Protein AF-A0A1Q2SNG0-F1 (afdb_monomer_lite)

InterPro domains:
  IPR013424 PEP-CTERM protein-sorting domain [TIGR02595] (211-228)
  IPR036423 Superoxide dismutase-like, copper/zinc binding domain superfamily [SSF49329] (29-100)

Foldseek 3Di:
DDDDDDDDDDDDDPPDDDPPPDQPDWWKKKWWKDFFLPQPKGWMWIWTHHPQKIKIKIKIASADAQAFKWKFKFWDAPPVRHTAFADADDLVQQVPVNPSFRFLVSSCVRQNDGFFGLFVVAQNDRVRGDHAHRRRIDTDIDMDRQVDPSRTPDRDGPVSCPPVQSIKMWIFKDKDAPVRAPDDDQPDDDRIGIHNRGTGIMTGMDTDPDPDPPVPVVVVVVVVVVVVVVCVVVPDDDDDDDDDDDD

Sequence (247 aa):
MPMRSLWAAALAVAAGLLPAIAFAVPMLFKADFTPLNSSGVQGSALLTLDGNELTVKINATGLEPNEIHPQHIHGFFDVNGKIIKSTTPTLAQDDTNHDGYIEMAEGAIAYGPIMIPLTSPPGGALANFPTASSTGTINFMQTYDLNDPKTFADSFTKADLMPLNFREIALHGMTVPSSIAKVDGITGSGPMVYDPLLPIAAGEIVAVNSVPEPTSIALLVIGLAALLSYTLVVGSPEGLSRTEGLA

Radius of gyration: 31.22 Å; chains: 1; bounding box: 42×57×115 Å

pLDDT: mean 82.74, std 20.34, range [41.97, 98.88]

Organism: NCBI:txid1630141

Structure (mmCIF, N/CA/C/O backbone):
data_AF-A0A1Q2SNG0-F1
#
_entry.id   AF-A0A1Q2SNG0-F1
#
loop_
_atom_site.group_PDB
_atom_site.id
_atom_site.type_symbol
_atom_site.label_atom_id
_atom_site.label_alt_id
_atom_site.label_comp_id
_atom_site.label_asym_id
_atom_site.label_entity_id
_atom_site.label_seq_id
_atom_site.pdbx_PDB_ins_code
_atom_site.Cartn_x
_atom_site.Cartn_y
_atom_site.Cartn_z
_atom_site.occupancy
_atom_site.B_iso_or_equiv
_atom_site.auth_seq_id
_atom_site.auth_comp_id
_atom_site.auth_asym_id
_atom_site.auth_atom_id
_atom_site.pdbx_PDB_model_num
ATOM 1 N N . MET A 1 1 ? -21.019 -21.625 89.135 1.00 44.19 1 MET A N 1
ATOM 2 C CA . MET A 1 1 ? -19.956 -21.255 88.173 1.00 44.19 1 MET A CA 1
ATOM 3 C C . MET A 1 1 ? -20.621 -20.530 87.009 1.00 44.19 1 MET A C 1
ATOM 5 O O . MET A 1 1 ? -21.551 -21.108 86.460 1.00 44.19 1 MET A O 1
ATOM 9 N N . PRO A 1 2 ? -20.265 -19.274 86.686 1.00 47.53 2 PRO A N 1
ATOM 10 C CA . PRO A 1 2 ? -20.927 -18.536 85.615 1.00 47.53 2 PRO A CA 1
ATOM 11 C C . PRO A 1 2 ? -20.350 -18.944 84.251 1.00 47.53 2 PRO A C 1
ATOM 13 O O . PRO A 1 2 ? -19.134 -18.948 84.059 1.00 47.53 2 PRO A O 1
ATOM 16 N N . MET A 1 3 ? -21.226 -19.292 83.309 1.00 41.97 3 MET A N 1
ATOM 17 C CA . MET A 1 3 ? -20.885 -19.528 81.904 1.00 41.97 3 MET A CA 1
ATOM 18 C C . MET A 1 3 ? -20.584 -18.178 81.239 1.00 41.97 3 MET A C 1
ATOM 20 O O . MET A 1 3 ? -21.444 -17.301 81.188 1.00 41.97 3 MET A O 1
ATOM 24 N N . ARG A 1 4 ? -19.349 -17.991 80.761 1.00 47.41 4 ARG A N 1
ATOM 25 C CA . ARG A 1 4 ? -18.928 -16.800 80.009 1.00 47.41 4 ARG A CA 1
ATOM 26 C C . ARG A 1 4 ? -19.296 -17.011 78.540 1.00 47.41 4 ARG A C 1
ATOM 28 O O . ARG A 1 4 ? -18.704 -17.854 77.875 1.00 47.41 4 ARG A O 1
ATOM 35 N N . SER A 1 5 ? -20.275 -16.261 78.047 1.00 44.91 5 SER A N 1
ATOM 36 C CA . SER A 1 5 ? -20.629 -16.198 76.627 1.00 44.91 5 SER A CA 1
ATOM 37 C C . SER A 1 5 ? -19.532 -15.464 75.847 1.00 44.91 5 SER A C 1
ATOM 39 O O . SER A 1 5 ? -19.353 -14.257 76.024 1.00 44.91 5 SER A O 1
ATOM 41 N N . LEU A 1 6 ? -18.794 -16.185 75.002 1.00 44.44 6 LEU A N 1
ATOM 42 C CA . LEU A 1 6 ? -17.859 -15.608 74.037 1.00 44.44 6 LEU A CA 1
ATOM 43 C C . LEU A 1 6 ? -18.638 -15.156 72.798 1.00 44.44 6 LEU A C 1
ATOM 45 O O . LEU A 1 6 ? -19.301 -15.954 72.140 1.00 44.44 6 LEU A O 1
ATOM 49 N N . TRP A 1 7 ? -18.558 -13.863 72.499 1.00 43.53 7 TRP A N 1
ATOM 50 C CA . TRP A 1 7 ? -19.053 -13.275 71.262 1.00 43.53 7 TRP A CA 1
ATOM 51 C C . TRP A 1 7 ? -18.011 -13.522 70.168 1.00 43.53 7 TRP A C 1
ATOM 53 O O . TRP A 1 7 ? -16.913 -12.973 70.231 1.00 43.53 7 TRP A O 1
ATOM 63 N N . ALA A 1 8 ? -18.334 -14.347 69.173 1.00 43.50 8 ALA A N 1
ATOM 64 C CA . ALA A 1 8 ? -17.548 -14.428 67.948 1.00 43.50 8 ALA A CA 1
ATOM 65 C C . ALA A 1 8 ? -17.977 -13.277 67.026 1.00 43.50 8 ALA A C 1
ATOM 67 O O . ALA A 1 8 ? -19.067 -13.298 66.456 1.00 43.50 8 ALA A O 1
ATOM 68 N N . ALA A 1 9 ? -17.137 -12.249 66.907 1.00 46.41 9 ALA A N 1
ATOM 69 C CA . ALA A 1 9 ? -17.306 -11.214 65.897 1.00 46.41 9 ALA A CA 1
ATOM 70 C C . ALA A 1 9 ? -16.878 -11.786 64.536 1.00 46.41 9 ALA A C 1
ATOM 72 O O . ALA A 1 9 ? -15.691 -11.987 64.283 1.00 46.41 9 ALA A O 1
ATOM 73 N N . ALA A 1 10 ? -17.847 -12.074 63.667 1.00 44.09 10 ALA A N 1
ATOM 74 C CA . ALA A 1 10 ? -17.580 -12.402 62.274 1.00 44.09 10 ALA A CA 1
ATOM 75 C C . ALA A 1 10 ? -17.154 -11.123 61.537 1.00 44.09 10 ALA A C 1
ATOM 77 O O . ALA A 1 10 ? -17.965 -10.225 61.305 1.00 44.09 10 ALA A O 1
ATOM 78 N N . LEU A 1 11 ? -15.870 -11.027 61.193 1.00 44.09 11 LEU A N 1
ATOM 79 C CA . LEU A 1 11 ? -15.340 -9.957 60.356 1.00 44.09 11 LEU A CA 1
ATOM 80 C C . LEU A 1 11 ? -15.691 -10.271 58.894 1.00 44.09 11 LEU A C 1
ATOM 82 O O . LEU A 1 11 ? -15.027 -11.072 58.240 1.00 44.09 11 LEU A O 1
ATOM 86 N N . ALA A 1 12 ? -16.768 -9.673 58.386 1.00 49.16 12 ALA A N 1
ATOM 87 C CA . ALA A 1 12 ? -17.103 -9.733 56.969 1.00 49.16 12 ALA A CA 1
ATOM 88 C C . ALA A 1 12 ? -16.126 -8.844 56.183 1.00 49.16 12 ALA A C 1
ATOM 90 O O . ALA A 1 12 ? -16.233 -7.619 56.201 1.00 49.16 12 ALA A O 1
ATOM 91 N N . VAL A 1 13 ? -15.159 -9.454 55.495 1.00 50.66 13 VAL A N 1
ATOM 92 C CA . VAL A 1 13 ? -14.337 -8.753 54.503 1.00 50.66 13 VAL A CA 1
ATOM 93 C C . VAL A 1 13 ? -15.187 -8.580 53.246 1.00 50.66 13 VAL A C 1
ATOM 95 O O . VAL A 1 13 ? -15.373 -9.515 52.470 1.00 50.66 13 VAL A O 1
ATOM 98 N N . ALA A 1 14 ? -15.744 -7.385 53.058 1.00 50.06 14 ALA A N 1
ATOM 99 C CA . ALA A 1 14 ? -16.392 -7.006 51.811 1.00 50.06 14 ALA A CA 1
ATOM 100 C C . ALA A 1 14 ? -15.313 -6.793 50.736 1.00 50.06 14 ALA A C 1
ATOM 102 O O . ALA A 1 14 ? -14.637 -5.766 50.713 1.00 50.06 14 ALA A O 1
ATOM 103 N N . ALA A 1 15 ? -15.139 -7.773 49.848 1.00 54.59 15 ALA A N 1
ATOM 104 C CA . ALA A 1 15 ? -14.369 -7.604 48.623 1.00 54.59 15 ALA A CA 1
ATOM 105 C C . ALA A 1 15 ? -15.148 -6.668 47.682 1.00 54.59 15 ALA A C 1
ATOM 107 O O . ALA A 1 15 ? -16.029 -7.098 46.940 1.00 54.59 15 ALA A O 1
ATOM 108 N N . GLY A 1 16 ? -14.870 -5.367 47.763 1.00 49.12 16 GLY A N 1
ATOM 109 C CA . GLY A 1 16 ? -15.406 -4.390 46.823 1.00 49.12 16 GLY A CA 1
ATOM 110 C C . GLY A 1 16 ? -14.841 -4.650 45.428 1.00 49.12 16 GLY A C 1
ATOM 111 O O . GLY A 1 16 ? -13.656 -4.420 45.194 1.00 49.12 16 GLY A O 1
ATOM 112 N N . LEU A 1 17 ? -15.682 -5.120 44.503 1.00 52.62 17 LEU A N 1
ATOM 113 C CA . LEU A 1 17 ? -15.390 -5.051 43.073 1.00 52.62 17 LEU A CA 1
ATOM 114 C C . LEU A 1 17 ? -15.314 -3.572 42.683 1.00 52.62 17 LEU A C 1
ATOM 116 O O . LEU A 1 17 ? -16.337 -2.906 42.530 1.00 52.62 17 LEU A O 1
ATOM 120 N N . LEU A 1 18 ? -14.099 -3.050 42.539 1.00 50.47 18 LEU A N 1
ATOM 121 C CA . LEU A 1 18 ? -13.897 -1.799 41.821 1.00 50.47 18 LEU A CA 1
ATOM 122 C C . LEU A 1 18 ? -14.264 -2.043 40.348 1.00 50.47 18 LEU A C 1
ATOM 124 O O . LEU A 1 18 ? -13.833 -3.056 39.787 1.00 50.47 18 LEU A O 1
ATOM 128 N N . PRO A 1 19 ? -15.046 -1.161 39.703 1.00 50.34 19 PRO A N 1
ATOM 129 C CA . PRO A 1 19 ? -15.260 -1.257 38.269 1.00 50.34 19 PRO A CA 1
ATOM 130 C C . PRO A 1 19 ? -13.907 -1.084 37.576 1.00 50.34 19 PRO A C 1
ATOM 132 O O . PRO A 1 19 ? -13.269 -0.037 37.685 1.00 50.34 19 PRO A O 1
ATOM 135 N N . ALA A 1 20 ? -13.454 -2.130 36.886 1.00 57.06 20 ALA A N 1
ATOM 136 C CA . ALA A 1 20 ? -12.318 -2.021 35.991 1.00 57.06 20 ALA A CA 1
ATOM 137 C C . ALA A 1 20 ? -12.709 -1.049 34.874 1.00 57.06 20 ALA A C 1
ATOM 139 O O . ALA A 1 20 ? -13.595 -1.335 34.068 1.00 57.06 20 ALA A O 1
ATOM 140 N N . ILE A 1 21 ? -12.077 0.120 34.851 1.00 48.16 21 ILE A N 1
ATOM 141 C CA . ILE A 1 21 ? -12.162 1.026 33.711 1.00 48.16 21 ILE A CA 1
ATOM 142 C C . ILE A 1 21 ? -11.396 0.327 32.588 1.00 48.16 21 ILE A C 1
ATOM 144 O O . ILE A 1 21 ? -10.167 0.273 32.604 1.00 48.16 21 ILE A O 1
ATOM 148 N N . ALA A 1 22 ? -12.123 -0.294 31.662 1.00 53.28 22 ALA A N 1
ATOM 149 C CA . ALA A 1 22 ? -11.533 -0.897 30.480 1.00 53.28 22 ALA A CA 1
ATOM 150 C C . ALA A 1 22 ? -11.055 0.231 29.557 1.00 53.28 22 ALA A C 1
ATOM 152 O O . ALA A 1 22 ? -11.842 0.810 28.811 1.00 53.28 22 ALA A O 1
ATOM 153 N N . PHE A 1 23 ? -9.769 0.566 29.623 1.00 53.72 23 PHE A N 1
ATOM 154 C CA . PHE A 1 23 ? -9.126 1.292 28.536 1.00 53.72 23 PHE A CA 1
ATOM 155 C C . PHE A 1 23 ? -9.025 0.330 27.353 1.00 53.72 23 PHE A C 1
ATOM 157 O O . PHE A 1 23 ? -8.502 -0.777 27.503 1.00 53.72 23 PHE A O 1
ATOM 164 N N . ALA A 1 24 ? -9.562 0.719 26.196 1.00 67.00 24 ALA A N 1
ATOM 165 C CA . ALA A 1 24 ? -9.303 -0.019 24.970 1.00 67.00 24 ALA A CA 1
ATOM 166 C C . ALA A 1 24 ? -7.794 0.058 24.712 1.00 67.00 24 ALA A C 1
ATOM 168 O O . ALA A 1 24 ? -7.253 1.136 24.493 1.00 67.00 24 ALA A O 1
ATOM 169 N N . VAL A 1 25 ? -7.103 -1.073 24.833 1.00 81.38 25 VAL A N 1
ATOM 170 C CA . VAL A 1 25 ? -5.676 -1.143 24.520 1.00 81.38 25 VAL A CA 1
ATOM 171 C C . VAL A 1 25 ? -5.535 -1.020 23.000 1.00 81.38 25 VAL A C 1
ATOM 173 O O . VAL A 1 25 ? -6.279 -1.709 22.292 1.00 81.38 25 VAL A O 1
ATOM 176 N N . PRO A 1 26 ? -4.606 -0.192 22.487 1.00 90.75 26 PRO A N 1
ATOM 177 C CA . PRO A 1 26 ? -4.363 -0.106 21.056 1.00 90.75 26 PRO A CA 1
ATOM 178 C C . PRO A 1 26 ? -4.087 -1.488 20.459 1.00 90.75 26 PRO A C 1
ATOM 180 O O . PRO A 1 26 ? -3.280 -2.263 20.982 1.00 90.75 26 PRO A O 1
ATOM 183 N N . MET A 1 27 ? -4.763 -1.801 19.358 1.00 93.50 27 MET A N 1
ATOM 184 C CA . MET A 1 27 ? -4.545 -3.046 18.631 1.00 93.50 27 MET A CA 1
ATOM 185 C C . MET A 1 27 ? -3.383 -2.865 17.662 1.00 93.50 27 MET A C 1
ATOM 187 O O . MET A 1 27 ? -3.357 -1.912 16.884 1.00 93.50 27 MET A O 1
ATOM 191 N N . LEU A 1 28 ? -2.429 -3.790 17.704 1.00 96.31 28 LEU A N 1
ATOM 192 C CA . LEU A 1 28 ? -1.257 -3.773 16.839 1.00 96.31 28 LEU A CA 1
ATOM 193 C C . LEU A 1 28 ? -1.436 -4.759 15.691 1.00 96.31 28 LEU A C 1
ATOM 195 O O . LEU A 1 28 ? -1.857 -5.898 15.886 1.00 96.31 28 LEU A O 1
ATOM 199 N N . PHE A 1 29 ? -1.063 -4.328 14.497 1.00 98.19 29 PHE A N 1
ATOM 200 C CA . PHE A 1 29 ? -1.042 -5.145 13.294 1.00 98.19 29 PHE A CA 1
ATOM 201 C C . PHE A 1 29 ? 0.267 -4.925 12.548 1.00 98.19 29 PHE A C 1
ATOM 203 O O . PHE A 1 29 ? 0.929 -3.900 12.714 1.00 98.19 29 PHE A O 1
ATOM 210 N N . LYS A 1 30 ? 0.630 -5.881 11.701 1.00 98.19 30 LYS A N 1
ATOM 211 C CA . LYS A 1 30 ? 1.766 -5.757 10.793 1.00 98.19 30 LYS A CA 1
ATOM 212 C C . LYS A 1 30 ? 1.421 -6.288 9.409 1.00 98.19 30 LYS A C 1
ATOM 214 O O . LYS A 1 30 ? 0.544 -7.138 9.290 1.00 98.19 30 LYS A O 1
ATOM 219 N N . ALA A 1 31 ? 2.153 -5.834 8.406 1.00 98.50 31 ALA A N 1
ATOM 220 C CA . ALA A 1 31 ? 2.202 -6.448 7.087 1.00 98.50 31 ALA A CA 1
ATOM 221 C C . ALA A 1 31 ? 3.670 -6.539 6.667 1.00 98.50 31 ALA A C 1
ATOM 223 O O . ALA A 1 31 ? 4.356 -5.520 6.619 1.00 98.50 31 ALA A O 1
ATOM 224 N N . ASP A 1 32 ? 4.160 -7.748 6.411 1.00 98.50 32 ASP A N 1
ATOM 225 C CA . ASP A 1 32 ? 5.494 -7.955 5.847 1.00 98.50 32 ASP A CA 1
ATOM 226 C C . ASP A 1 32 ? 5.351 -7.990 4.322 1.00 98.50 32 ASP A C 1
ATOM 228 O O . ASP A 1 32 ? 4.490 -8.702 3.803 1.00 98.50 32 ASP A O 1
ATOM 232 N N . PHE A 1 33 ? 6.143 -7.193 3.605 1.00 98.62 33 PHE A N 1
ATOM 233 C CA . PHE A 1 33 ? 5.965 -7.051 2.165 1.00 98.62 33 PHE A CA 1
ATOM 234 C C . PHE A 1 33 ? 6.664 -8.156 1.381 1.00 98.62 33 PHE A C 1
ATOM 236 O O . PHE A 1 33 ? 7.852 -8.423 1.566 1.00 98.62 33 PHE A O 1
ATOM 243 N N . THR A 1 34 ? 5.919 -8.740 0.448 1.00 98.00 34 THR A N 1
ATOM 244 C CA . THR A 1 34 ? 6.437 -9.600 -0.611 1.00 98.00 34 THR A CA 1
ATOM 245 C C . THR A 1 34 ? 6.678 -8.745 -1.857 1.00 98.00 34 THR A C 1
ATOM 247 O O . THR A 1 34 ? 5.770 -8.012 -2.257 1.00 98.00 34 THR A O 1
ATOM 250 N N . PRO A 1 35 ? 7.869 -8.802 -2.481 1.00 98.00 35 PRO A N 1
ATOM 251 C CA . PRO A 1 35 ? 8.124 -8.097 -3.732 1.00 98.00 35 PRO A CA 1
ATOM 252 C C . PRO A 1 35 ? 7.263 -8.667 -4.863 1.00 98.00 35 PRO A C 1
ATOM 254 O O . PRO A 1 35 ? 7.165 -9.882 -5.032 1.00 98.00 35 PRO A O 1
ATOM 257 N N . LEU A 1 36 ? 6.697 -7.775 -5.670 1.00 97.25 36 LEU A N 1
ATOM 258 C CA . LEU A 1 36 ? 5.943 -8.072 -6.887 1.00 97.25 36 LEU A CA 1
ATOM 259 C C . LEU A 1 36 ? 6.709 -7.556 -8.107 1.00 97.25 36 LEU A C 1
ATOM 261 O O . LEU A 1 36 ? 7.601 -6.718 -7.972 1.00 97.25 36 LEU A O 1
ATOM 265 N N . ASN A 1 37 ? 6.377 -8.065 -9.297 1.00 96.50 37 ASN A N 1
ATOM 266 C CA . ASN A 1 37 ? 6.907 -7.568 -10.576 1.00 96.50 37 ASN A CA 1
ATOM 267 C C . ASN A 1 37 ? 8.440 -7.476 -10.637 1.00 96.50 37 ASN A C 1
ATOM 269 O O . ASN A 1 37 ? 9.010 -6.597 -11.276 1.00 96.50 37 ASN A O 1
ATOM 273 N N . SER A 1 38 ? 9.121 -8.401 -9.949 1.00 95.50 38 SER A N 1
ATOM 274 C CA . SER A 1 38 ? 10.585 -8.429 -9.824 1.00 95.50 38 SER A CA 1
ATOM 275 C C . SER A 1 38 ? 11.200 -7.121 -9.300 1.00 95.50 38 SER A C 1
ATOM 277 O O . SER A 1 38 ? 12.359 -6.827 -9.586 1.00 95.50 38 SER A O 1
ATOM 279 N N . SER A 1 39 ? 10.454 -6.348 -8.506 1.00 97.19 39 SER A N 1
ATOM 280 C CA . SER A 1 39 ? 10.883 -5.038 -8.001 1.00 97.19 39 SER A CA 1
ATOM 281 C C . SER A 1 39 ? 12.104 -5.098 -7.078 1.00 97.19 39 SER A C 1
ATOM 283 O O . SER A 1 39 ? 12.867 -4.142 -6.986 1.00 97.19 39 SER A O 1
ATOM 285 N N . GLY A 1 40 ? 12.280 -6.210 -6.353 1.00 96.50 40 GLY A N 1
ATOM 286 C CA . GLY A 1 40 ? 13.290 -6.337 -5.298 1.00 96.50 40 GLY A CA 1
ATOM 287 C C . GLY A 1 40 ? 12.995 -5.510 -4.039 1.00 96.50 40 GLY A C 1
ATOM 288 O O . GLY A 1 40 ? 13.837 -5.467 -3.137 1.00 96.50 40 GLY A O 1
ATOM 289 N N . VAL A 1 41 ? 11.817 -4.881 -3.957 1.00 98.44 41 VAL A N 1
ATOM 290 C CA . VAL A 1 41 ? 11.397 -4.085 -2.802 1.00 98.44 41 VAL A CA 1
ATOM 291 C C . VAL A 1 41 ? 11.267 -4.972 -1.570 1.00 98.44 41 VAL A C 1
ATOM 293 O O . VAL A 1 41 ? 10.681 -6.053 -1.603 1.00 98.44 41 VAL A O 1
ATOM 296 N N . GLN A 1 42 ? 11.806 -4.494 -0.456 1.00 98.38 42 GLN A N 1
ATOM 297 C CA . GLN A 1 42 ? 11.730 -5.155 0.841 1.00 98.38 42 GLN A CA 1
ATOM 298 C C . GLN A 1 42 ? 11.236 -4.161 1.880 1.00 98.38 42 GLN A C 1
ATOM 300 O O . GLN A 1 42 ? 11.583 -2.981 1.837 1.00 98.38 42 GLN A O 1
ATOM 305 N N . GLY A 1 43 ? 10.453 -4.627 2.847 1.00 98.25 43 GLY A N 1
ATOM 306 C CA . GLY A 1 43 ? 9.967 -3.757 3.905 1.00 98.25 43 GLY A CA 1
ATOM 307 C C . GLY A 1 43 ? 8.810 -4.345 4.686 1.00 98.25 43 GLY A C 1
ATOM 308 O O . GLY A 1 43 ? 8.437 -5.506 4.517 1.00 98.25 43 GLY A O 1
ATOM 309 N N . SER A 1 44 ? 8.245 -3.511 5.547 1.00 98.62 44 SER A N 1
ATOM 310 C CA . SER A 1 44 ? 7.042 -3.844 6.296 1.00 98.62 44 SER A CA 1
ATOM 311 C C . SER A 1 44 ? 6.270 -2.599 6.715 1.00 98.62 44 SER A C 1
ATOM 313 O O . SER A 1 44 ? 6.796 -1.477 6.757 1.00 98.62 44 SER A O 1
ATOM 315 N N . ALA A 1 45 ? 5.009 -2.827 7.063 1.00 98.81 45 ALA A N 1
ATOM 316 C CA . ALA A 1 45 ? 4.142 -1.877 7.725 1.00 98.81 45 ALA A CA 1
ATOM 317 C C . ALA A 1 45 ? 3.857 -2.316 9.165 1.00 98.81 45 ALA A C 1
ATOM 319 O O . ALA A 1 45 ? 3.623 -3.495 9.436 1.00 98.81 45 ALA A O 1
ATOM 320 N N . LEU A 1 46 ? 3.808 -1.351 10.078 1.00 98.62 46 LEU A N 1
ATOM 321 C CA . LEU A 1 46 ? 3.243 -1.499 11.414 1.00 98.62 46 LEU A CA 1
ATOM 322 C C . LEU A 1 46 ? 2.025 -0.586 11.514 1.00 98.62 46 LEU A C 1
ATOM 324 O O . LEU A 1 46 ? 2.107 0.594 11.168 1.00 98.62 46 LEU A O 1
ATOM 328 N N . LEU A 1 47 ? 0.913 -1.127 11.999 1.00 98.62 47 LEU A N 1
ATOM 329 C CA . LEU A 1 47 ? -0.314 -0.377 12.201 1.00 98.62 47 LEU A CA 1
ATOM 330 C C . LEU A 1 47 ? -0.726 -0.447 13.666 1.00 98.62 47 LEU A C 1
ATOM 332 O O . LEU A 1 47 ? -0.739 -1.522 14.267 1.00 98.62 47 LEU A O 1
ATOM 336 N N . THR A 1 48 ? -1.110 0.697 14.214 1.00 98.06 48 THR A N 1
ATOM 337 C CA . THR A 1 48 ? -1.664 0.819 15.560 1.00 98.06 48 THR A CA 1
ATOM 338 C C . THR A 1 48 ? -3.056 1.408 15.442 1.00 98.06 48 THR A C 1
ATOM 340 O O . THR A 1 48 ? -3.201 2.546 14.998 1.00 98.06 48 THR A O 1
ATOM 343 N N . LEU A 1 49 ? -4.071 0.639 15.828 1.00 97.31 49 LEU A N 1
ATOM 344 C CA . LEU A 1 49 ? -5.453 1.096 15.892 1.00 97.31 49 LEU A CA 1
ATOM 345 C C . LEU A 1 49 ? -5.815 1.416 17.345 1.00 97.31 49 LEU A C 1
ATOM 347 O O . LEU A 1 49 ? -5.978 0.502 18.155 1.00 97.31 49 LEU A O 1
ATOM 351 N N . ASP A 1 50 ? -5.956 2.702 17.653 1.00 95.75 50 ASP A N 1
ATOM 352 C CA . ASP A 1 50 ? -6.383 3.212 18.956 1.00 95.75 50 ASP A CA 1
ATOM 353 C C . ASP A 1 50 ? -7.739 3.916 18.815 1.00 95.75 50 ASP A C 1
ATOM 355 O O . ASP A 1 50 ? -7.850 5.034 18.312 1.00 95.75 50 ASP A O 1
ATOM 359 N N . GLY A 1 51 ? -8.817 3.217 19.175 1.00 94.00 51 GLY A N 1
ATOM 360 C CA . GLY A 1 51 ? -10.178 3.723 19.010 1.00 94.00 51 GLY A CA 1
ATOM 361 C C . GLY A 1 51 ? -10.524 4.032 17.546 1.00 94.00 51 GLY A C 1
ATOM 362 O O . GLY A 1 51 ? -10.885 3.131 16.782 1.00 94.00 51 GLY A O 1
ATOM 363 N N . ASN A 1 52 ? -10.489 5.313 17.175 1.00 96.19 52 ASN A N 1
ATOM 364 C CA . ASN A 1 52 ? -10.752 5.806 15.816 1.00 96.19 52 ASN A CA 1
ATOM 365 C C . ASN A 1 52 ? -9.490 6.282 15.092 1.00 96.19 52 ASN A C 1
ATOM 367 O O . ASN A 1 52 ? -9.587 6.671 13.936 1.00 96.19 52 ASN A O 1
ATOM 371 N N . GLU A 1 53 ? -8.329 6.237 15.734 1.00 98.06 53 GLU A N 1
ATOM 372 C CA . GLU A 1 53 ? -7.071 6.641 15.125 1.00 98.06 53 GLU A CA 1
ATOM 373 C C . GLU A 1 53 ? -6.325 5.410 14.618 1.00 98.06 53 GLU A C 1
ATOM 375 O O . GLU A 1 53 ? -6.023 4.484 15.373 1.00 98.06 53 GLU A O 1
ATOM 380 N N . LEU A 1 54 ? -6.020 5.398 13.323 1.00 98.62 54 LEU A N 1
ATOM 381 C CA . LEU A 1 54 ? -5.149 4.403 12.714 1.00 98.62 54 LEU A CA 1
ATOM 382 C C . LEU A 1 54 ? -3.805 5.053 12.410 1.00 98.62 54 LEU A C 1
ATOM 384 O O . LEU A 1 54 ? -3.695 5.855 11.487 1.00 98.62 54 LEU A O 1
ATOM 388 N N . THR A 1 55 ? -2.772 4.698 13.165 1.00 98.75 55 THR A N 1
ATOM 389 C CA . THR A 1 55 ? -1.399 5.092 12.836 1.00 98.75 55 THR A CA 1
ATOM 390 C C . THR A 1 55 ? -0.764 4.022 11.966 1.00 98.75 55 THR A C 1
ATOM 392 O O . THR A 1 55 ? -0.688 2.868 12.377 1.00 98.75 55 THR A O 1
ATOM 395 N N . VAL A 1 56 ? -0.285 4.403 10.783 1.00 98.81 56 VAL A N 1
ATOM 396 C CA . VAL A 1 56 ? 0.410 3.524 9.838 1.00 98.81 56 VAL A CA 1
ATOM 397 C C . VAL A 1 56 ? 1.852 3.986 9.711 1.00 98.81 56 VAL A C 1
ATOM 399 O O . VAL A 1 56 ? 2.112 5.137 9.365 1.00 98.81 56 VAL A O 1
ATOM 402 N N . LYS A 1 57 ? 2.795 3.079 9.968 1.00 98.81 57 LYS A N 1
ATOM 403 C CA . LYS A 1 57 ? 4.224 3.280 9.731 1.00 98.81 57 LYS A CA 1
ATOM 404 C C . LYS A 1 57 ? 4.706 2.293 8.681 1.00 98.81 57 LYS A C 1
ATOM 406 O O . LYS A 1 57 ? 4.550 1.095 8.879 1.00 98.81 57 LYS A O 1
ATOM 411 N N . ILE A 1 58 ? 5.344 2.776 7.622 1.00 98.88 58 ILE A N 1
ATOM 412 C CA . ILE A 1 58 ? 5.928 1.952 6.558 1.00 98.88 58 ILE A CA 1
ATOM 413 C C . ILE A 1 58 ? 7.423 2.241 6.465 1.00 98.88 58 ILE A C 1
ATOM 415 O O . ILE A 1 58 ? 7.834 3.400 6.440 1.00 98.88 58 ILE A O 1
ATOM 419 N N . ASN A 1 59 ? 8.233 1.183 6.412 1.00 98.75 59 ASN A N 1
ATOM 420 C CA . ASN A 1 59 ? 9.657 1.280 6.098 1.00 98.75 59 ASN A CA 1
ATOM 421 C C . ASN A 1 59 ? 9.938 0.323 4.943 1.00 98.75 59 ASN A C 1
ATOM 423 O O . ASN A 1 59 ? 9.689 -0.877 5.074 1.00 98.75 59 ASN A O 1
ATOM 427 N N . ALA A 1 60 ? 10.437 0.853 3.832 1.00 98.75 60 ALA A N 1
ATOM 428 C CA . ALA A 1 60 ? 10.716 0.078 2.631 1.00 98.75 60 ALA A CA 1
ATOM 429 C C . ALA A 1 60 ? 12.019 0.532 1.963 1.00 98.75 60 ALA A C 1
ATOM 431 O O . ALA A 1 60 ? 12.398 1.705 2.035 1.00 98.75 60 ALA A O 1
ATOM 432 N N . THR A 1 61 ? 12.707 -0.412 1.326 1.00 98.81 61 THR A N 1
ATOM 433 C CA . THR A 1 61 ? 13.955 -0.219 0.579 1.00 98.81 61 THR A CA 1
ATOM 434 C C . THR A 1 61 ? 13.889 -0.940 -0.766 1.00 98.81 61 THR A C 1
ATOM 436 O O . THR A 1 61 ? 13.036 -1.804 -0.970 1.00 98.81 61 THR A O 1
ATOM 439 N N . GLY A 1 62 ? 14.788 -0.588 -1.690 1.00 98.19 62 GLY A N 1
ATOM 440 C CA . GLY A 1 62 ? 14.782 -1.137 -3.053 1.00 98.19 62 GLY A CA 1
ATOM 441 C C . GLY A 1 62 ? 13.740 -0.484 -3.965 1.00 98.19 62 GLY A C 1
ATOM 442 O O . GLY A 1 62 ? 13.441 -1.012 -5.027 1.00 98.19 62 GLY A O 1
ATOM 443 N N . LEU A 1 63 ? 13.183 0.649 -3.537 1.00 98.56 63 LEU A N 1
ATOM 444 C CA . LEU A 1 63 ? 12.254 1.464 -4.312 1.00 98.56 63 LEU A CA 1
ATOM 445 C C . LEU A 1 63 ? 13.006 2.263 -5.380 1.00 98.56 63 LEU A C 1
ATOM 447 O O . LEU A 1 63 ? 14.215 2.485 -5.261 1.00 98.56 63 LEU A O 1
ATOM 451 N N . GLU A 1 64 ? 12.291 2.745 -6.390 1.00 97.38 64 GLU A N 1
ATOM 452 C CA . GLU A 1 64 ? 12.885 3.575 -7.432 1.00 97.38 64 GLU A CA 1
ATOM 453 C C . GLU A 1 64 ? 13.275 4.956 -6.876 1.00 97.38 64 GLU A C 1
ATOM 455 O O . GLU A 1 64 ? 12.422 5.693 -6.379 1.00 97.38 64 GLU A O 1
ATOM 460 N N . PRO A 1 65 ? 14.567 5.333 -6.889 1.00 98.00 65 PRO A N 1
ATOM 461 C CA . PRO A 1 65 ? 15.003 6.548 -6.213 1.00 98.00 65 PRO A CA 1
ATOM 462 C C . PRO A 1 65 ? 14.407 7.826 -6.805 1.00 98.00 65 PRO A C 1
ATOM 464 O O . PRO A 1 65 ? 14.452 8.036 -8.014 1.00 98.00 65 PRO A O 1
ATOM 467 N N . ASN A 1 66 ? 14.005 8.752 -5.931 1.00 97.38 66 ASN A N 1
ATOM 468 C CA . ASN A 1 66 ? 13.438 10.064 -6.274 1.00 97.38 66 ASN A CA 1
ATOM 469 C C . ASN A 1 66 ? 12.080 10.027 -6.994 1.00 97.38 66 ASN A C 1
ATOM 471 O O . ASN A 1 66 ? 11.601 11.084 -7.403 1.00 97.38 66 ASN A O 1
ATOM 475 N N . GLU A 1 67 ? 11.450 8.859 -7.099 1.00 96.81 67 GLU A N 1
ATOM 476 C CA . GLU A 1 67 ? 10.104 8.713 -7.645 1.00 96.81 67 GLU A CA 1
ATOM 477 C C . GLU A 1 67 ? 9.049 8.627 -6.538 1.00 96.81 67 GLU A C 1
ATOM 479 O O . GLU A 1 67 ? 9.335 8.332 -5.370 1.00 96.81 67 GLU A O 1
ATOM 484 N N . ILE A 1 68 ? 7.807 8.946 -6.898 1.00 97.00 68 ILE A N 1
ATOM 485 C CA . ILE A 1 68 ? 6.668 8.902 -5.982 1.00 97.00 68 ILE A CA 1
ATOM 486 C C . ILE A 1 68 ? 6.054 7.511 -5.935 1.00 97.00 68 ILE A C 1
ATOM 488 O O . ILE A 1 68 ? 5.659 6.993 -6.962 1.00 97.00 68 ILE A O 1
ATOM 492 N N . HIS A 1 69 ? 5.880 6.936 -4.751 1.00 97.88 69 HIS A N 1
ATOM 493 C CA . HIS A 1 69 ? 5.313 5.598 -4.608 1.00 97.88 69 HIS A CA 1
ATOM 494 C C . HIS A 1 69 ? 3.925 5.662 -3.972 1.00 97.88 69 HIS A C 1
ATOM 496 O O . HIS A 1 69 ? 3.817 5.806 -2.747 1.00 97.88 69 HIS A O 1
ATOM 502 N N . PRO A 1 70 ? 2.844 5.554 -4.770 1.00 97.75 70 PRO A N 1
ATOM 503 C CA . PRO A 1 70 ? 1.514 5.357 -4.228 1.00 97.75 70 PRO A CA 1
ATOM 504 C C . PRO A 1 70 ? 1.463 4.123 -3.334 1.00 97.75 70 PRO A C 1
ATOM 506 O O . PRO A 1 70 ? 2.086 3.096 -3.607 1.00 97.75 70 PRO A O 1
ATOM 509 N N . GLN A 1 71 ? 0.726 4.246 -2.239 1.00 98.62 71 GLN A N 1
ATOM 510 C CA . GLN A 1 71 ? 0.589 3.195 -1.242 1.00 98.62 71 GLN A CA 1
ATOM 511 C C . GLN A 1 71 ? -0.814 3.210 -0.657 1.00 98.62 71 GLN A C 1
ATOM 513 O O . GLN A 1 71 ? -1.359 4.269 -0.339 1.00 98.62 71 GLN A O 1
ATOM 518 N N . HIS A 1 72 ? -1.408 2.035 -0.508 1.00 98.19 72 HIS A N 1
ATOM 519 C CA . HIS A 1 72 ? -2.833 1.919 -0.225 1.00 98.19 72 HIS A CA 1
ATOM 520 C C . HIS A 1 72 ? -3.105 0.778 0.745 1.00 98.19 72 HIS A C 1
ATOM 522 O O . HIS A 1 72 ? -2.435 -0.250 0.684 1.00 98.19 72 HIS A O 1
ATOM 528 N N . ILE A 1 73 ? -4.128 0.934 1.589 1.00 98.62 73 ILE A N 1
ATOM 529 C CA . ILE A 1 73 ? -4.823 -0.215 2.178 1.00 98.62 73 ILE A CA 1
ATOM 530 C C . ILE A 1 73 ? -5.944 -0.612 1.221 1.00 98.62 73 ILE A C 1
ATOM 532 O O . ILE A 1 73 ? -6.800 0.219 0.908 1.00 98.62 73 ILE A O 1
ATOM 536 N N . HIS A 1 74 ? -5.956 -1.870 0.800 1.00 98.00 74 HIS A N 1
ATOM 537 C CA . HIS A 1 74 ? -6.990 -2.466 -0.038 1.00 98.00 74 HIS A CA 1
ATOM 538 C C . HIS A 1 74 ? -7.911 -3.388 0.767 1.00 98.00 74 HIS A C 1
ATOM 540 O O . HIS A 1 74 ? -7.559 -3.878 1.846 1.00 98.00 74 HIS A O 1
ATOM 546 N N . GLY A 1 75 ? -9.110 -3.616 0.239 1.00 96.31 75 GLY A N 1
ATOM 547 C CA . GLY A 1 75 ? -10.096 -4.511 0.829 1.00 96.31 75 GLY A CA 1
ATOM 548 C C . GLY A 1 75 ? -11.039 -5.063 -0.221 1.00 96.31 75 GLY A C 1
ATOM 549 O O . GLY A 1 75 ? -11.374 -4.369 -1.177 1.00 96.31 75 GLY A O 1
ATOM 550 N N . PHE A 1 76 ? -11.493 -6.299 -0.028 1.00 92.44 76 PHE A N 1
ATOM 551 C CA . PHE A 1 76 ? -12.359 -6.978 -0.983 1.00 92.44 76 PHE A CA 1
ATOM 552 C C . PHE A 1 76 ? -13.709 -7.365 -0.383 1.00 92.44 76 PHE A C 1
ATOM 554 O O . PHE A 1 76 ? -13.825 -7.721 0.794 1.00 92.44 76 PHE A O 1
ATOM 561 N N . PHE A 1 77 ? -14.742 -7.310 -1.219 1.00 92.50 77 PHE A N 1
ATOM 562 C CA . PHE A 1 77 ? -16.114 -7.658 -0.871 1.00 92.50 77 PHE A CA 1
ATOM 563 C C . PHE A 1 77 ? -16.695 -8.542 -1.969 1.00 92.50 77 PHE A C 1
ATOM 565 O O . PHE A 1 77 ? -16.395 -8.352 -3.147 1.00 92.50 77 PHE A O 1
ATOM 572 N N . ASP A 1 78 ? -17.535 -9.503 -1.596 1.00 89.44 78 ASP A N 1
ATOM 573 C CA . ASP A 1 78 ? -18.317 -10.245 -2.579 1.00 89.44 78 ASP A CA 1
ATOM 574 C C . ASP A 1 78 ? -19.476 -9.401 -3.136 1.00 89.44 78 ASP A C 1
ATOM 576 O O . ASP A 1 78 ? -19.770 -8.298 -2.671 1.00 89.44 78 ASP A O 1
ATOM 580 N N . VAL A 1 79 ? -20.182 -9.952 -4.125 1.00 87.44 79 VAL A N 1
ATOM 581 C CA . VAL A 1 79 ? -21.334 -9.300 -4.774 1.00 87.44 79 VAL A CA 1
ATOM 582 C C . VAL A 1 79 ? -22.497 -8.982 -3.823 1.00 87.44 79 VAL A C 1
ATOM 584 O O . VAL A 1 79 ? -23.374 -8.199 -4.175 1.00 87.44 79 VAL A O 1
ATOM 587 N N . ASN A 1 80 ? -22.520 -9.580 -2.628 1.00 91.00 80 ASN A N 1
ATOM 588 C CA . ASN A 1 80 ? -23.522 -9.343 -1.590 1.00 91.00 80 ASN A CA 1
ATOM 589 C C . ASN A 1 80 ? -23.008 -8.391 -0.493 1.00 91.00 80 ASN A C 1
ATOM 591 O O . ASN A 1 80 ? -23.691 -8.204 0.515 1.00 91.00 80 ASN A O 1
ATOM 595 N N . GLY A 1 81 ? -21.812 -7.816 -0.654 1.00 87.38 81 GLY A N 1
ATOM 596 C CA . GLY A 1 81 ? -21.178 -6.936 0.327 1.00 87.38 81 GLY A CA 1
ATOM 597 C C . GLY A 1 81 ? -20.534 -7.672 1.505 1.00 87.38 81 GLY A C 1
ATOM 598 O O . GLY A 1 81 ? -20.184 -7.045 2.504 1.00 87.38 81 GLY A O 1
ATOM 599 N N . LYS A 1 82 ? -20.365 -8.999 1.438 1.00 92.31 82 LYS A N 1
ATOM 600 C CA . LYS A 1 82 ? -19.639 -9.741 2.472 1.00 92.31 82 LYS A CA 1
ATOM 601 C C . LYS A 1 82 ? -18.146 -9.483 2.324 1.00 92.31 82 LYS A C 1
ATOM 603 O O . LYS A 1 82 ? -17.583 -9.668 1.250 1.00 92.31 82 LYS A O 1
ATOM 608 N N . ILE A 1 83 ? -17.496 -9.161 3.435 1.00 93.31 83 ILE A N 1
ATOM 609 C CA . ILE A 1 83 ? -16.045 -8.993 3.494 1.00 93.31 83 ILE A CA 1
ATOM 610 C C . ILE A 1 83 ? -15.342 -10.303 3.107 1.00 93.31 83 ILE A C 1
ATOM 612 O O . ILE A 1 83 ? -15.566 -11.353 3.723 1.00 93.31 83 ILE A O 1
ATOM 616 N N . ILE A 1 84 ? -14.457 -10.214 2.119 1.00 94.00 84 ILE A N 1
ATOM 617 C CA . ILE A 1 84 ? -13.496 -11.248 1.741 1.00 94.00 84 ILE A CA 1
ATOM 618 C C . ILE A 1 84 ? -12.109 -10.776 2.183 1.00 94.00 84 ILE A C 1
ATOM 620 O O . ILE A 1 84 ? -11.829 -9.581 2.266 1.00 94.00 84 ILE A O 1
ATOM 624 N N . LYS A 1 85 ? -11.246 -11.726 2.539 1.00 94.56 85 LYS A N 1
ATOM 625 C CA . LYS A 1 85 ? -9.853 -11.422 2.843 1.00 94.56 85 LYS A CA 1
ATOM 626 C C . LYS A 1 85 ? -9.117 -11.075 1.545 1.00 94.56 85 LYS A C 1
ATOM 628 O O . LYS A 1 85 ? -9.071 -11.920 0.657 1.00 94.56 85 LYS A O 1
ATOM 633 N N . SER A 1 86 ? -8.549 -9.874 1.473 1.00 96.19 86 SER A N 1
ATOM 634 C CA . SER A 1 86 ? -7.588 -9.499 0.431 1.00 96.19 86 SER A CA 1
ATOM 635 C C . SER A 1 86 ? -6.328 -10.352 0.543 1.00 96.19 86 SER A C 1
ATOM 637 O O . SER A 1 86 ? -5.890 -10.663 1.658 1.00 96.19 86 SER A O 1
ATOM 639 N N . THR A 1 87 ? -5.763 -10.730 -0.598 1.00 95.75 87 THR A N 1
ATOM 640 C CA . THR A 1 87 ? -4.569 -11.575 -0.676 1.00 95.75 87 THR A CA 1
ATOM 641 C C . THR A 1 87 ? -3.542 -10.971 -1.609 1.00 95.75 87 THR A C 1
ATOM 643 O O . THR A 1 87 ? -3.897 -10.461 -2.671 1.00 95.75 87 THR A O 1
ATOM 646 N N . THR A 1 88 ? -2.270 -11.145 -1.259 1.00 95.62 88 THR A N 1
ATOM 647 C CA . THR A 1 88 ? -1.169 -10.696 -2.107 1.00 95.62 88 THR A CA 1
ATOM 648 C C . THR A 1 88 ? -1.157 -11.454 -3.434 1.00 95.62 88 THR A C 1
ATOM 650 O O . THR A 1 88 ? -1.118 -12.689 -3.416 1.00 95.62 88 THR A O 1
ATOM 653 N N . PRO A 1 89 ? -1.181 -10.742 -4.576 1.00 95.44 89 PRO A N 1
ATOM 654 C CA . PRO A 1 89 ? -1.251 -11.374 -5.880 1.00 95.44 89 PRO A CA 1
ATOM 655 C C . PRO A 1 89 ? 0.056 -12.091 -6.219 1.00 95.44 89 PRO A C 1
ATOM 657 O O . PRO A 1 89 ? 1.134 -11.769 -5.707 1.00 95.44 89 PRO A O 1
ATOM 660 N N . THR A 1 90 ? -0.029 -13.065 -7.116 1.00 95.06 90 THR A N 1
ATOM 661 C CA . THR A 1 90 ? 1.109 -13.852 -7.584 1.00 95.06 90 THR A CA 1
ATOM 662 C C . THR A 1 90 ? 1.092 -13.983 -9.100 1.00 95.06 90 THR A C 1
ATOM 664 O O . THR A 1 90 ? 0.040 -14.145 -9.708 1.00 95.06 90 THR A O 1
ATOM 667 N N . LEU A 1 91 ? 2.275 -14.022 -9.721 1.00 92.19 91 LEU A N 1
ATOM 668 C CA . LEU A 1 91 ? 2.388 -14.251 -11.169 1.00 92.19 91 LEU A CA 1
ATOM 669 C C . LEU A 1 91 ? 1.725 -15.567 -11.601 1.00 92.19 91 LEU A C 1
ATOM 671 O O . LEU A 1 91 ? 1.223 -15.684 -12.704 1.00 92.19 91 LEU A O 1
ATOM 675 N N . ALA A 1 92 ? 1.711 -16.580 -10.732 1.00 92.56 92 ALA A N 1
ATOM 676 C CA . ALA A 1 92 ? 1.125 -17.873 -11.069 1.00 92.56 92 ALA A CA 1
ATOM 677 C C . ALA A 1 92 ? -0.411 -17.851 -11.150 1.00 92.56 92 ALA A C 1
ATOM 679 O O . ALA A 1 92 ? -0.989 -18.761 -11.743 1.00 92.56 92 ALA A O 1
ATOM 680 N N . GLN A 1 93 ? -1.063 -16.887 -10.500 1.00 93.06 93 GLN A N 1
ATOM 681 C CA . GLN A 1 93 ? -2.520 -16.845 -10.368 1.00 93.06 93 GLN A CA 1
ATOM 682 C C . GLN A 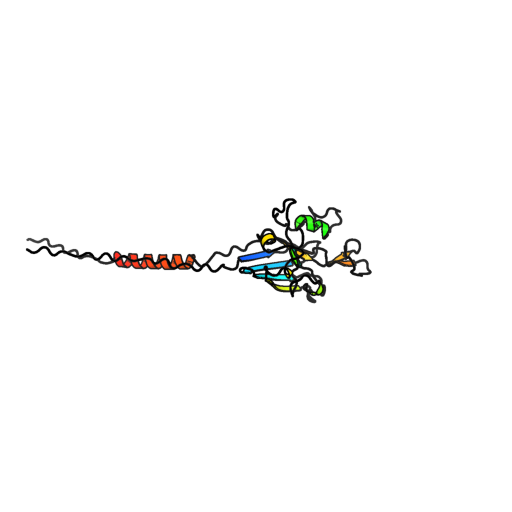1 93 ? -3.140 -15.644 -11.076 1.00 93.06 93 GLN A C 1
ATOM 684 O O . GLN A 1 93 ? -4.228 -15.786 -11.631 1.00 93.06 93 GLN A O 1
ATOM 689 N N . ASP A 1 94 ? -2.457 -14.501 -11.056 1.00 95.06 94 ASP A N 1
ATOM 690 C CA . ASP A 1 94 ? -3.061 -13.210 -11.379 1.00 95.06 94 ASP A CA 1
ATOM 691 C C . ASP A 1 94 ? -2.532 -12.598 -12.684 1.00 95.06 94 ASP A C 1
ATOM 693 O O . ASP A 1 94 ? -3.235 -11.782 -13.264 1.00 95.06 94 ASP A O 1
ATOM 697 N N . ASP A 1 95 ? -1.371 -13.025 -13.198 1.00 93.31 95 ASP A N 1
ATOM 698 C CA . ASP A 1 95 ? -0.881 -12.640 -14.537 1.00 93.31 95 ASP A CA 1
ATOM 699 C C . ASP A 1 95 ? -1.709 -13.369 -15.613 1.00 93.31 95 ASP A C 1
ATOM 701 O O . ASP A 1 95 ? -1.419 -14.490 -16.043 1.00 93.31 95 ASP A O 1
ATOM 705 N N . THR A 1 96 ? -2.829 -12.760 -15.995 1.00 91.88 96 THR A N 1
ATOM 706 C CA . THR A 1 96 ? -3.824 -13.360 -16.887 1.00 91.88 96 THR A CA 1
ATOM 707 C C . THR A 1 96 ? -3.360 -13.368 -18.335 1.00 91.88 96 THR A C 1
ATOM 709 O O . THR A 1 96 ? -3.706 -14.278 -19.102 1.00 91.88 96 THR A O 1
ATOM 712 N N . ASN A 1 97 ? -2.571 -12.368 -18.721 1.00 91.06 97 ASN A N 1
ATOM 713 C CA . ASN A 1 97 ? -2.079 -12.191 -20.080 1.00 91.06 97 ASN A CA 1
ATOM 714 C C . ASN A 1 97 ? -0.733 -12.923 -20.323 1.00 91.06 97 ASN A C 1
ATOM 716 O O . ASN A 1 97 ? -0.368 -13.143 -21.481 1.00 91.06 97 ASN A O 1
ATOM 720 N N . HIS A 1 98 ? -0.093 -13.410 -19.253 1.00 92.00 98 HIS A N 1
ATOM 721 C CA . HIS A 1 98 ? 1.172 -14.146 -19.218 1.00 92.00 98 HIS A CA 1
ATOM 722 C C . HIS A 1 98 ? 2.366 -13.346 -19.763 1.00 92.00 98 HIS A C 1
ATOM 724 O O . HIS A 1 98 ? 3.252 -13.914 -20.416 1.00 92.00 98 HIS A O 1
ATOM 730 N N . ASP A 1 99 ? 2.391 -12.033 -19.533 1.00 90.62 99 ASP A N 1
ATOM 731 C CA . ASP A 1 99 ? 3.485 -11.151 -19.949 1.00 90.62 99 ASP A CA 1
ATOM 732 C C . ASP A 1 99 ? 4.587 -10.983 -18.888 1.00 90.62 99 ASP A C 1
ATOM 734 O O . ASP A 1 99 ? 5.629 -10.373 -19.161 1.00 90.62 99 ASP A O 1
ATOM 738 N N . GLY A 1 100 ? 4.417 -11.615 -17.722 1.00 93.38 100 GLY A N 1
ATOM 739 C CA . GLY A 1 100 ? 5.376 -11.608 -16.625 1.00 93.38 100 GLY A CA 1
ATOM 740 C C . GLY A 1 100 ? 5.208 -10.436 -15.662 1.00 93.38 100 GLY A C 1
ATOM 741 O O . GLY A 1 100 ? 6.073 -10.253 -14.796 1.00 93.38 100 GLY A O 1
ATOM 742 N N . TYR A 1 101 ? 4.128 -9.666 -15.789 1.00 94.25 101 TYR A N 1
ATOM 743 C CA . TYR A 1 101 ? 3.755 -8.596 -14.880 1.00 94.25 101 TYR A CA 1
ATOM 744 C C . TYR A 1 101 ? 2.361 -8.840 -14.299 1.00 94.25 101 TYR A C 1
ATOM 746 O O . TYR A 1 101 ? 1.517 -9.498 -14.881 1.00 94.25 101 TYR A O 1
ATOM 754 N N . ILE A 1 102 ? 2.147 -8.317 -13.096 1.00 94.38 102 ILE A N 1
ATOM 755 C CA . ILE A 1 102 ? 0.845 -8.207 -12.450 1.00 94.38 102 ILE A CA 1
ATOM 756 C C . ILE A 1 102 ? 0.473 -6.740 -12.528 1.00 94.38 102 ILE A C 1
ATOM 758 O O . ILE A 1 102 ? 1.028 -5.907 -11.801 1.00 94.38 102 ILE A O 1
ATOM 762 N N . GLU A 1 103 ? -0.442 -6.411 -13.420 1.00 91.81 103 GLU A N 1
ATOM 763 C CA . GLU A 1 103 ? -0.873 -5.034 -13.621 1.00 91.81 103 GLU A CA 1
ATOM 764 C C . GLU A 1 103 ? -1.976 -4.663 -12.621 1.00 91.81 103 GLU A C 1
ATOM 766 O O . GLU A 1 103 ? -2.556 -5.512 -11.942 1.00 91.81 103 GLU A O 1
ATOM 771 N N . MET A 1 104 ? -2.302 -3.371 -12.509 1.00 89.38 104 MET A N 1
ATOM 772 C CA . MET A 1 104 ? -3.288 -2.892 -11.528 1.00 89.38 104 MET A CA 1
ATOM 773 C C . MET A 1 104 ? -4.629 -3.642 -11.612 1.00 89.38 104 MET A C 1
ATOM 775 O O . MET A 1 104 ? -5.212 -3.970 -10.580 1.00 89.38 104 MET A O 1
ATOM 779 N N . ALA A 1 105 ? -5.124 -3.895 -12.828 1.00 89.38 105 ALA A N 1
ATOM 780 C CA . ALA A 1 105 ? -6.406 -4.564 -13.045 1.00 89.38 105 ALA A CA 1
ATOM 781 C C . ALA A 1 105 ? -6.372 -6.047 -12.649 1.00 89.38 105 ALA A C 1
ATOM 783 O O . ALA A 1 105 ? -7.366 -6.567 -12.152 1.00 89.38 105 ALA A O 1
ATOM 784 N N . GLU A 1 106 ? -5.231 -6.699 -12.843 1.00 91.69 106 GLU A N 1
ATOM 785 C CA . GLU A 1 106 ? -5.001 -8.095 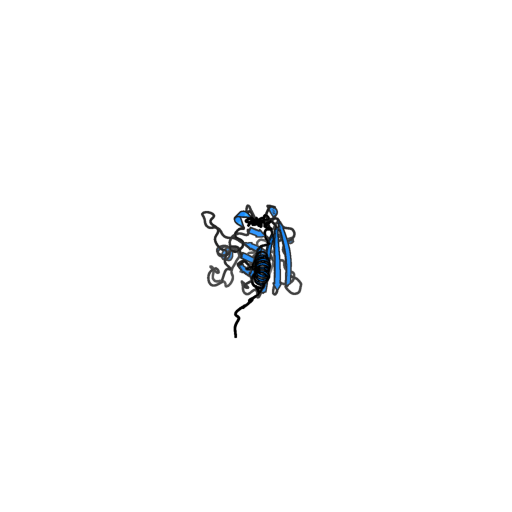-12.487 1.00 91.69 106 GLU A CA 1
ATOM 786 C C . GLU A 1 106 ? -4.878 -8.258 -10.973 1.00 91.69 106 GLU A C 1
ATOM 788 O O . GLU A 1 106 ? -5.632 -9.011 -10.359 1.00 91.69 106 GLU A O 1
ATOM 793 N N . GLY A 1 107 ? -4.022 -7.451 -10.339 1.00 89.75 107 GLY A N 1
ATOM 794 C CA . GLY A 1 107 ? -3.856 -7.458 -8.886 1.00 89.75 107 GLY A CA 1
ATOM 795 C C . GLY A 1 107 ? -5.137 -7.080 -8.133 1.00 89.75 107 GLY A C 1
ATOM 796 O O . GLY A 1 107 ? -5.419 -7.632 -7.068 1.00 89.75 107 GLY A O 1
ATOM 797 N N . ALA A 1 108 ? -5.967 -6.194 -8.700 1.00 89.50 108 ALA A N 1
ATOM 798 C CA . ALA A 1 108 ? -7.232 -5.779 -8.090 1.00 89.50 108 ALA A CA 1
ATOM 799 C C . ALA A 1 108 ? -8.221 -6.932 -7.871 1.00 89.50 108 ALA A C 1
ATOM 801 O O . ALA A 1 108 ? -9.088 -6.819 -7.004 1.00 89.50 108 ALA A O 1
ATOM 802 N N . ILE A 1 109 ? -8.086 -8.039 -8.606 1.00 90.94 109 ILE A N 1
ATOM 803 C CA . ILE A 1 109 ? -8.901 -9.245 -8.413 1.00 90.94 109 ILE A CA 1
ATOM 804 C C . ILE A 1 109 ? -8.555 -9.932 -7.081 1.00 90.94 109 ILE A C 1
ATOM 806 O O . ILE A 1 109 ? -9.438 -10.512 -6.448 1.00 90.94 109 ILE A O 1
ATOM 810 N N . ALA A 1 110 ? -7.299 -9.831 -6.637 1.00 92.56 110 ALA A N 1
ATOM 811 C CA . ALA A 1 110 ? -6.807 -10.437 -5.404 1.00 92.56 110 ALA A CA 1
ATOM 812 C C . ALA A 1 110 ? -6.957 -9.506 -4.188 1.00 92.56 110 ALA A C 1
ATOM 814 O O . ALA A 1 110 ? -7.425 -9.929 -3.125 1.00 92.56 110 ALA A O 1
ATOM 815 N N . TYR A 1 111 ? -6.591 -8.227 -4.335 1.00 92.31 111 TYR A N 1
ATOM 816 C CA . TYR A 1 111 ? -6.531 -7.295 -3.205 1.00 92.31 111 TYR A CA 1
ATOM 817 C C . TYR A 1 111 ? -7.746 -6.368 -3.080 1.00 92.31 111 TYR A C 1
ATOM 819 O O . TYR A 1 111 ? -8.077 -5.938 -1.971 1.00 92.31 111 TYR A O 1
ATOM 827 N N . GLY A 1 112 ? -8.468 -6.116 -4.174 1.00 94.25 112 GLY A N 1
ATOM 828 C CA . GLY A 1 112 ? -9.685 -5.306 -4.194 1.00 94.25 112 GLY A CA 1
ATOM 829 C C . GLY A 1 112 ? -9.513 -3.801 -4.409 1.00 94.25 112 GLY A C 1
ATOM 830 O O . GLY A 1 112 ? -8.416 -3.319 -4.684 1.00 94.25 112 GLY A O 1
ATOM 831 N N . PRO A 1 113 ? -10.598 -3.011 -4.319 1.00 94.69 113 PRO A N 1
ATOM 832 C CA . PRO A 1 113 ? -10.518 -1.554 -4.398 1.00 94.69 113 PRO A CA 1
ATOM 833 C C . PRO A 1 113 ? -9.661 -0.941 -3.280 1.00 94.69 113 PRO A C 1
ATOM 835 O O . PRO A 1 113 ? -9.428 -1.541 -2.226 1.00 94.69 113 PRO A O 1
ATOM 838 N N . ILE A 1 114 ? -9.213 0.292 -3.518 1.00 96.44 114 ILE A N 1
ATOM 839 C CA . ILE A 1 114 ? -8.514 1.110 -2.523 1.00 96.44 114 ILE A CA 1
ATOM 840 C C . ILE A 1 114 ? -9.515 1.486 -1.430 1.00 96.44 114 ILE A C 1
ATOM 842 O O . ILE A 1 114 ? -10.573 2.028 -1.725 1.00 96.44 114 ILE A O 1
ATOM 846 N N . MET A 1 115 ? -9.170 1.244 -0.167 1.00 97.56 115 MET A N 1
ATOM 847 C CA . MET A 1 115 ? -9.958 1.697 0.981 1.00 97.56 115 MET A CA 1
ATOM 848 C C . MET A 1 115 ? -9.393 2.970 1.591 1.00 97.56 115 MET A C 1
ATOM 850 O O . MET A 1 115 ? -10.144 3.891 1.891 1.00 97.56 115 MET A O 1
ATOM 854 N N . ILE A 1 116 ? -8.073 3.018 1.788 1.00 98.44 116 ILE A N 1
ATOM 855 C CA . ILE A 1 116 ? -7.372 4.176 2.352 1.00 98.44 116 ILE A CA 1
ATOM 856 C C . ILE A 1 116 ? -6.147 4.463 1.486 1.00 98.44 116 ILE A C 1
ATOM 858 O O . ILE A 1 116 ? -5.229 3.636 1.457 1.00 98.44 116 ILE A O 1
ATOM 862 N N . PRO A 1 117 ? -6.082 5.625 0.815 1.00 98.25 117 PRO A N 1
ATOM 863 C CA . PRO A 1 117 ? -4.838 6.104 0.247 1.00 98.25 117 PRO A CA 1
ATOM 864 C C . PRO A 1 117 ? -3.921 6.599 1.366 1.00 98.25 117 PRO A C 1
ATOM 866 O O . PRO A 1 117 ? -4.259 7.516 2.118 1.00 98.25 117 PRO A O 1
ATOM 869 N N . LEU A 1 118 ? -2.741 5.990 1.486 1.00 98.56 118 LEU A N 1
ATOM 870 C CA . LEU A 1 118 ? -1.810 6.269 2.573 1.00 98.56 118 LEU A CA 1
ATOM 871 C C . LEU A 1 118 ? -0.974 7.527 2.282 1.00 98.56 118 LEU A C 1
ATOM 873 O O . LEU A 1 118 ? 0.246 7.471 2.133 1.00 98.56 118 LEU A O 1
ATOM 877 N N . THR A 1 119 ? -1.647 8.676 2.189 1.00 98.56 119 THR A N 1
ATOM 878 C CA . THR A 1 119 ? -1.039 9.990 1.939 1.00 98.56 119 THR A CA 1
ATOM 879 C C . THR A 1 119 ? -0.796 10.783 3.222 1.00 98.56 119 THR A C 1
ATOM 881 O O . THR A 1 119 ? -1.458 10.568 4.242 1.00 98.56 119 THR A O 1
ATOM 884 N N . SER A 1 120 ? 0.118 11.755 3.162 1.00 97.50 120 SER A N 1
ATOM 885 C CA . SER A 1 120 ? 0.318 12.758 4.211 1.00 97.50 120 SER A CA 1
ATOM 886 C C . SER A 1 120 ? 0.360 14.179 3.627 1.00 97.50 120 SER A C 1
ATOM 888 O O . SER A 1 120 ? 1.334 14.508 2.952 1.00 97.50 120 SER A O 1
ATOM 890 N N . PRO A 1 121 ? -0.646 15.044 3.885 1.00 97.31 121 PRO A N 1
ATOM 891 C CA . PRO A 1 121 ? -1.861 14.805 4.682 1.00 97.31 121 PRO A CA 1
ATOM 892 C C . PRO A 1 121 ? -2.834 13.785 4.044 1.00 97.31 121 PRO A C 1
ATOM 894 O O . PRO A 1 121 ? -2.697 13.479 2.852 1.00 97.31 121 PRO A O 1
ATOM 897 N N . PRO A 1 122 ? -3.818 13.252 4.805 1.00 96.69 122 PRO A N 1
ATOM 898 C CA . PRO A 1 122 ? -4.850 12.356 4.271 1.00 96.69 122 PRO A CA 1
ATOM 899 C C . PRO A 1 122 ? -5.676 13.015 3.155 1.00 96.69 122 PRO A C 1
ATOM 901 O O . PRO A 1 122 ? -5.790 14.243 3.109 1.00 96.69 122 PRO A O 1
ATOM 904 N N . GLY A 1 123 ? -6.258 12.208 2.263 1.00 92.69 123 GLY A N 1
ATOM 905 C CA . GLY A 1 123 ? -7.123 12.686 1.174 1.00 92.69 123 GLY A CA 1
ATOM 906 C C . GLY A 1 123 ? -6.737 12.230 -0.233 1.00 92.69 123 GLY A C 1
ATOM 907 O O . GLY A 1 123 ? -7.397 12.629 -1.187 1.00 92.69 123 GLY A O 1
ATOM 908 N N . GLY A 1 124 ? -5.676 11.432 -0.396 1.00 94.19 124 GLY A N 1
ATOM 909 C CA . GLY A 1 124 ? -5.398 10.734 -1.659 1.00 94.19 124 GLY A CA 1
ATOM 910 C C . GLY A 1 124 ? -4.857 11.586 -2.808 1.00 94.19 124 GLY A C 1
ATOM 911 O O . GLY A 1 124 ? -4.728 11.089 -3.923 1.00 94.19 124 GLY A O 1
ATOM 912 N N . ALA A 1 125 ? -4.512 12.855 -2.571 1.00 93.75 125 ALA A N 1
ATOM 913 C CA . ALA A 1 125 ? -3.861 13.670 -3.592 1.00 93.75 125 ALA A CA 1
ATOM 914 C C . ALA A 1 125 ? -2.499 13.067 -3.971 1.00 93.75 125 ALA A C 1
ATOM 916 O O . ALA A 1 125 ? -1.689 12.797 -3.084 1.00 93.75 125 ALA A O 1
ATOM 917 N N . LEU A 1 126 ? -2.231 12.924 -5.277 1.00 91.06 126 LEU A N 1
ATOM 918 C CA . LEU A 1 126 ? -1.022 12.267 -5.786 1.00 91.06 126 LEU A CA 1
ATOM 919 C C . LEU A 1 126 ? 0.253 12.823 -5.139 1.00 91.06 126 LEU A C 1
ATOM 921 O O . LEU A 1 126 ? 1.050 12.059 -4.624 1.00 91.06 126 LEU A O 1
ATOM 925 N N . ALA A 1 127 ? 0.398 14.149 -5.065 1.00 93.62 127 ALA A N 1
ATOM 926 C CA . ALA A 1 127 ? 1.572 14.813 -4.488 1.00 93.62 127 ALA A CA 1
ATOM 927 C C . ALA A 1 127 ? 1.814 14.536 -2.987 1.00 93.62 127 ALA A C 1
ATOM 929 O O . ALA A 1 127 ? 2.869 14.893 -2.471 1.00 93.62 127 ALA A O 1
ATOM 930 N N . ASN A 1 128 ? 0.849 13.931 -2.287 1.00 97.25 128 ASN A N 1
ATOM 931 C CA . ASN A 1 128 ? 0.938 13.623 -0.861 1.00 97.25 128 ASN A CA 1
ATOM 932 C C . ASN A 1 128 ? 1.337 12.160 -0.591 1.00 97.25 128 ASN A C 1
ATOM 934 O O . ASN A 1 128 ? 1.422 11.763 0.576 1.00 97.25 128 ASN A O 1
ATOM 938 N N . PHE A 1 129 ? 1.548 11.342 -1.628 1.00 98.31 129 PHE A N 1
ATOM 939 C CA . PHE A 1 129 ? 2.198 10.040 -1.473 1.00 98.31 129 PHE A CA 1
ATOM 940 C C . PHE A 1 129 ? 3.702 10.213 -1.205 1.00 98.31 129 PHE A C 1
ATOM 942 O O . PHE A 1 129 ? 4.291 11.222 -1.597 1.00 98.31 129 PHE A O 1
ATOM 949 N N . PRO A 1 130 ? 4.346 9.257 -0.516 1.00 98.12 130 PRO A N 1
ATOM 950 C CA . PRO A 1 130 ? 5.768 9.350 -0.225 1.00 98.12 130 PRO A CA 1
ATOM 951 C C . PRO A 1 130 ? 6.625 9.243 -1.493 1.00 98.12 130 PRO A C 1
ATOM 953 O O . PRO A 1 130 ? 6.447 8.351 -2.318 1.00 98.12 130 PRO A O 1
ATOM 956 N N . THR A 1 131 ? 7.616 10.124 -1.604 1.00 98.31 131 THR A N 1
ATOM 957 C CA . THR A 1 131 ? 8.706 10.013 -2.582 1.00 98.31 131 THR A CA 1
ATOM 958 C C . THR A 1 131 ? 9.865 9.240 -1.962 1.00 98.31 131 THR A C 1
ATOM 960 O O . THR A 1 131 ? 10.274 9.534 -0.834 1.00 98.31 131 THR A O 1
ATOM 963 N N . ALA A 1 132 ? 10.407 8.259 -2.682 1.00 98.44 132 ALA A N 1
ATOM 964 C CA . ALA A 1 132 ? 11.583 7.534 -2.227 1.00 98.44 132 ALA A CA 1
ATOM 965 C C . ALA A 1 132 ? 12.818 8.443 -2.223 1.00 98.44 132 ALA A C 1
ATOM 967 O O . ALA A 1 132 ? 13.012 9.291 -3.093 1.00 98.44 132 ALA A O 1
ATOM 968 N N . SER A 1 133 ? 13.688 8.252 -1.234 1.00 98.62 133 SER A N 1
ATOM 969 C CA . SER A 1 133 ? 14.960 8.968 -1.154 1.00 98.62 133 SER A CA 1
ATOM 970 C C . SER A 1 133 ? 15.876 8.647 -2.344 1.00 98.62 133 SER A C 1
ATOM 972 O O . SER A 1 133 ? 15.648 7.702 -3.101 1.00 98.62 133 SER A O 1
ATOM 974 N N . SER A 1 134 ? 16.996 9.365 -2.450 1.00 98.25 134 SER A N 1
ATOM 975 C CA . SER A 1 134 ? 18.037 9.085 -3.448 1.00 98.25 134 SER A CA 1
ATOM 976 C C . SER A 1 134 ? 18.667 7.691 -3.319 1.00 98.25 134 SER A C 1
ATOM 978 O O . SER A 1 134 ? 19.352 7.244 -4.236 1.00 98.25 134 SER A O 1
ATOM 980 N N . THR A 1 135 ? 18.435 6.991 -2.204 1.00 98.00 135 THR A N 1
ATOM 981 C CA . THR A 1 135 ? 18.870 5.606 -1.979 1.00 98.00 135 THR A CA 1
ATOM 982 C C . THR A 1 135 ? 17.733 4.588 -2.126 1.00 98.00 135 THR A C 1
ATOM 984 O O . THR A 1 135 ? 17.898 3.445 -1.708 1.00 98.00 135 THR A O 1
ATOM 987 N N . GLY A 1 136 ? 16.569 4.987 -2.652 1.00 98.38 136 GLY A N 1
ATOM 988 C CA . GLY A 1 136 ? 15.426 4.090 -2.842 1.00 98.38 136 GLY A CA 1
ATOM 989 C C . GLY A 1 136 ? 14.782 3.647 -1.529 1.00 98.38 136 GLY A C 1
ATOM 990 O O . GLY A 1 136 ? 14.434 2.476 -1.372 1.00 98.38 136 GLY A O 1
ATOM 991 N N . THR A 1 137 ? 14.689 4.553 -0.547 1.00 98.69 137 THR A N 1
ATOM 992 C CA . THR A 1 137 ? 14.084 4.263 0.764 1.00 98.69 137 THR A CA 1
ATOM 993 C C . THR A 1 137 ? 12.883 5.152 1.059 1.00 98.69 137 THR A C 1
ATOM 995 O O . THR A 1 137 ? 12.911 6.351 0.781 1.00 98.69 137 THR A O 1
ATOM 998 N N . ILE A 1 138 ? 11.856 4.576 1.687 1.00 98.62 138 ILE A N 1
ATOM 999 C CA . ILE A 1 138 ? 10.720 5.297 2.271 1.00 98.62 138 ILE A CA 1
ATOM 1000 C C . ILE A 1 138 ? 10.659 4.981 3.762 1.00 98.62 138 ILE A C 1
ATOM 1002 O O . ILE A 1 138 ? 10.679 3.818 4.158 1.00 98.62 138 ILE A O 1
ATOM 1006 N N . ASN A 1 139 ? 10.548 6.034 4.573 1.00 98.38 139 ASN A N 1
ATOM 1007 C CA . ASN A 1 139 ? 10.173 5.970 5.984 1.00 98.38 139 ASN A CA 1
ATOM 1008 C C . ASN A 1 139 ? 8.930 6.845 6.163 1.00 98.38 139 ASN A C 1
ATOM 1010 O O . ASN A 1 139 ? 9.032 8.063 6.300 1.00 98.38 139 ASN A O 1
ATOM 1014 N N . PHE A 1 140 ? 7.761 6.223 6.107 1.00 98.62 140 PHE A N 1
ATOM 1015 C CA . PHE A 1 140 ? 6.470 6.893 6.172 1.00 98.62 140 PHE A CA 1
ATOM 1016 C C . PHE A 1 140 ? 5.821 6.657 7.534 1.00 98.62 140 PHE A C 1
ATOM 1018 O O . PHE A 1 140 ? 5.880 5.553 8.075 1.00 98.62 140 PHE A O 1
ATOM 1025 N N . MET A 1 141 ? 5.186 7.686 8.088 1.00 98.56 141 MET A N 1
ATOM 1026 C CA . MET A 1 141 ? 4.346 7.568 9.273 1.00 98.56 141 MET A CA 1
ATOM 1027 C C . MET A 1 141 ? 3.210 8.575 9.175 1.00 98.56 141 MET A C 1
ATOM 1029 O O . MET A 1 141 ? 3.467 9.763 8.990 1.00 98.56 141 MET A O 1
ATOM 1033 N N . GLN A 1 142 ? 1.977 8.102 9.319 1.00 98.69 142 GLN A N 1
ATOM 1034 C CA . GLN A 1 142 ? 0.805 8.964 9.349 1.00 98.69 142 GLN A CA 1
ATOM 1035 C C . GLN A 1 142 ? -0.269 8.401 10.271 1.00 98.69 142 GLN A C 1
ATOM 1037 O O . GLN A 1 142 ? -0.466 7.186 10.327 1.00 98.69 142 GLN A O 1
ATOM 1042 N N . THR A 1 143 ? -0.980 9.294 10.954 1.00 98.62 143 THR A N 1
ATOM 1043 C CA . THR A 1 143 ? -2.178 8.966 11.730 1.00 98.62 143 THR A CA 1
ATOM 1044 C C . THR A 1 143 ? -3.420 9.436 10.982 1.00 98.62 143 THR A C 1
ATOM 1046 O O . THR A 1 143 ? -3.501 10.585 10.551 1.00 98.62 143 THR A O 1
ATOM 1049 N N . TYR A 1 144 ? -4.382 8.532 10.825 1.00 98.62 144 TYR A N 1
ATOM 1050 C CA . TYR A 1 144 ? -5.651 8.763 10.147 1.00 98.62 144 TYR A CA 1
ATOM 1051 C C . TYR A 1 144 ? -6.798 8.748 11.154 1.00 98.62 144 TYR A C 1
ATOM 1053 O O . TYR A 1 144 ? -6.923 7.793 11.923 1.00 98.62 144 TYR A O 1
ATOM 1061 N N . ASP A 1 145 ? -7.659 9.765 11.112 1.00 98.19 145 ASP A N 1
ATOM 1062 C CA . ASP A 1 145 ? -8.946 9.733 11.809 1.00 98.19 145 ASP A CA 1
ATOM 1063 C C . ASP A 1 145 ? -9.947 8.944 10.960 1.00 98.19 145 ASP A C 1
ATOM 1065 O O . ASP A 1 145 ? -10.355 9.374 9.879 1.00 98.19 145 ASP A O 1
ATOM 1069 N N . LEU A 1 146 ? -10.349 7.771 11.446 1.00 98.00 146 LEU A N 1
ATOM 1070 C CA . LEU A 1 146 ? -11.308 6.894 10.778 1.00 98.00 146 LEU A CA 1
ATOM 1071 C C . LEU A 1 146 ? -12.756 7.417 10.844 1.00 98.00 146 LEU A C 1
ATOM 1073 O O . LEU A 1 146 ? -13.647 6.780 10.283 1.00 98.00 146 LEU A O 1
ATOM 1077 N N . ASN A 1 147 ? -13.016 8.540 11.524 1.00 97.25 147 ASN A N 1
ATOM 1078 C CA . ASN A 1 147 ? -14.284 9.265 11.417 1.00 97.25 147 ASN A CA 1
ATOM 1079 C C . ASN A 1 147 ? -14.268 10.345 10.333 1.00 97.25 147 ASN A C 1
ATOM 1081 O O . ASN A 1 147 ? -15.343 10.820 9.970 1.00 97.25 147 ASN A O 1
ATOM 1085 N N . ASP A 1 148 ? -13.096 10.755 9.837 1.00 97.19 148 ASP A N 1
ATOM 1086 C CA . ASP A 1 148 ? -13.006 11.719 8.742 1.00 97.19 148 ASP A CA 1
ATOM 1087 C C . ASP A 1 148 ? -13.208 10.983 7.408 1.00 97.19 148 ASP A C 1
ATOM 1089 O O . ASP A 1 148 ? -12.372 10.153 7.037 1.00 97.19 148 ASP A O 1
ATOM 1093 N N . PRO A 1 149 ? -14.274 11.281 6.639 1.00 94.38 149 PRO A N 1
ATOM 1094 C CA . PRO A 1 149 ? -14.479 10.675 5.326 1.00 94.38 149 PRO A CA 1
ATOM 1095 C C . PRO A 1 149 ? -13.302 10.892 4.364 1.00 94.38 149 PRO A C 1
ATOM 1097 O O . PRO A 1 149 ? -13.102 10.080 3.471 1.00 94.38 149 PRO A O 1
ATOM 1100 N N . LYS A 1 150 ? -12.485 11.941 4.555 1.00 94.94 150 LYS A N 1
ATOM 1101 C CA . LYS A 1 150 ? -11.284 12.199 3.736 1.00 94.94 150 LYS A CA 1
ATOM 1102 C C . LYS A 1 150 ? -10.185 11.151 3.908 1.00 94.94 150 LYS A C 1
ATOM 1104 O O . LYS A 1 150 ? -9.268 11.101 3.093 1.00 94.94 150 LYS A O 1
ATOM 1109 N N . THR A 1 151 ? -10.233 10.357 4.975 1.00 97.25 151 THR A N 1
ATOM 1110 C CA . THR A 1 151 ? -9.316 9.230 5.168 1.00 97.25 151 THR A CA 1
ATOM 1111 C C . THR A 1 151 ? -9.550 8.146 4.121 1.00 97.25 151 THR A C 1
ATOM 1113 O O . THR A 1 151 ? -8.604 7.475 3.716 1.00 97.25 151 THR A O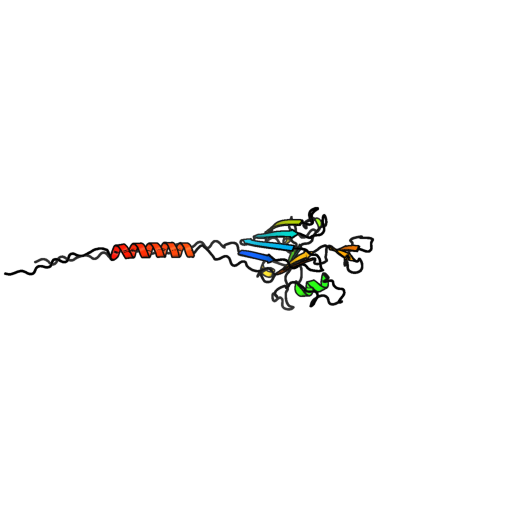 1
ATOM 1116 N N . PHE A 1 152 ? -10.793 7.965 3.683 1.00 97.75 152 PHE A N 1
ATOM 1117 C CA . PHE A 1 152 ? -11.178 6.861 2.821 1.00 97.75 152 PHE A CA 1
ATOM 1118 C C . PHE A 1 152 ? -11.175 7.265 1.349 1.00 97.75 152 PHE A C 1
ATOM 1120 O O . PHE A 1 152 ? -11.406 8.421 0.994 1.00 97.75 152 PHE A O 1
ATOM 1127 N N . ALA A 1 153 ? -10.923 6.286 0.488 1.00 94.12 153 ALA A N 1
ATOM 1128 C CA . ALA A 1 153 ? -11.286 6.392 -0.914 1.00 94.12 153 ALA A CA 1
ATOM 1129 C C . ALA A 1 153 ? -12.797 6.153 -1.081 1.00 94.12 153 ALA A C 1
ATOM 1131 O O . ALA A 1 153 ? -13.411 5.379 -0.341 1.00 94.12 153 ALA A O 1
ATOM 1132 N N . ASP A 1 154 ? -13.388 6.815 -2.074 1.00 88.88 154 ASP A N 1
ATOM 1133 C CA . ASP A 1 154 ? -14.802 6.695 -2.432 1.00 88.88 154 ASP A CA 1
ATOM 1134 C C . ASP A 1 154 ? -15.765 6.847 -1.236 1.00 88.88 154 ASP A C 1
ATOM 1136 O O . ASP A 1 154 ? -15.731 7.846 -0.522 1.00 88.88 154 ASP A O 1
ATOM 1140 N N . SER A 1 155 ? -16.689 5.897 -1.057 1.00 90.38 155 SER A N 1
ATOM 1141 C CA . SER A 1 155 ? -17.717 5.908 -0.004 1.00 90.38 155 SER A CA 1
ATOM 1142 C C . SER A 1 155 ? -17.430 4.912 1.124 1.00 90.38 155 SER A C 1
ATOM 1144 O O . SER A 1 155 ? -18.350 4.554 1.860 1.00 90.38 155 SER A O 1
ATOM 1146 N N . PHE A 1 156 ? -16.186 4.436 1.252 1.00 95.81 156 PHE A N 1
ATOM 1147 C CA . PHE A 1 156 ? -15.822 3.526 2.334 1.00 95.81 156 PHE A CA 1
ATOM 1148 C C . PHE A 1 156 ? -15.863 4.219 3.696 1.00 95.81 156 PHE A C 1
ATOM 1150 O O . PHE A 1 156 ? -15.646 5.422 3.838 1.00 95.81 156 PHE A O 1
ATOM 1157 N N . THR A 1 157 ? -16.127 3.418 4.721 1.00 95.69 157 THR A N 1
ATOM 1158 C CA . THR A 1 157 ? -16.178 3.848 6.113 1.00 95.69 157 THR A CA 1
ATOM 1159 C C . THR A 1 157 ? -15.292 2.968 6.989 1.00 95.69 157 THR A C 1
ATOM 1161 O O . THR A 1 157 ? -14.818 1.898 6.594 1.00 95.69 157 THR A O 1
ATOM 1164 N N . LYS A 1 158 ? -15.131 3.365 8.255 1.00 96.25 158 LYS A N 1
ATOM 1165 C CA . LYS A 1 158 ? -14.493 2.525 9.275 1.00 96.25 158 LYS A CA 1
ATOM 1166 C C . LYS A 1 158 ? -15.127 1.133 9.381 1.00 96.25 158 LYS A C 1
ATOM 1168 O O . LYS A 1 158 ? -14.411 0.170 9.650 1.00 96.25 158 LYS A O 1
ATOM 1173 N N . ALA A 1 159 ? -16.447 1.024 9.214 1.00 95.38 159 ALA A N 1
ATOM 1174 C CA . ALA A 1 159 ? -17.137 -0.261 9.307 1.00 95.38 159 ALA A CA 1
ATOM 1175 C C . ALA A 1 159 ? -16.681 -1.206 8.189 1.00 95.38 159 ALA A C 1
ATOM 1177 O O . ALA A 1 159 ? -16.402 -2.373 8.454 1.00 95.38 159 ALA A O 1
ATOM 1178 N N . ASP A 1 160 ? -16.508 -0.669 6.983 1.00 95.81 160 ASP A N 1
ATOM 1179 C CA . ASP A 1 160 ? -16.026 -1.416 5.823 1.00 95.81 160 ASP A CA 1
ATOM 1180 C C . ASP A 1 160 ? -14.560 -1.818 5.986 1.00 95.81 160 ASP A C 1
ATOM 1182 O O . ASP A 1 160 ? -14.159 -2.885 5.536 1.00 95.81 160 ASP A O 1
ATOM 1186 N N . LEU A 1 161 ? -13.735 -1.002 6.649 1.00 97.19 161 LEU A N 1
ATOM 1187 C CA . LEU A 1 161 ? -12.318 -1.308 6.885 1.00 97.19 161 LEU A CA 1
ATOM 1188 C C . LEU A 1 161 ? -12.112 -2.513 7.816 1.00 97.19 161 LEU A C 1
ATOM 1190 O O . LEU A 1 161 ? -11.063 -3.154 7.772 1.00 97.19 161 LEU A O 1
ATOM 1194 N N . MET A 1 162 ? -13.096 -2.832 8.658 1.00 95.94 162 MET A N 1
ATOM 1195 C CA . MET A 1 162 ? -12.969 -3.876 9.670 1.00 95.94 162 MET A CA 1
ATOM 1196 C C . MET A 1 162 ? -13.480 -5.242 9.177 1.00 95.94 162 MET A C 1
ATOM 1198 O O . MET A 1 162 ? -14.449 -5.300 8.427 1.00 95.94 162 MET A O 1
ATOM 1202 N N . PRO A 1 163 ? -12.878 -6.361 9.624 1.00 95.94 163 PRO A N 1
ATOM 1203 C CA . PRO A 1 163 ? -11.698 -6.421 10.482 1.00 95.94 163 PRO A CA 1
ATOM 1204 C C . PRO A 1 163 ? -10.408 -6.131 9.690 1.00 95.94 163 PRO A C 1
ATOM 1206 O O . PRO A 1 163 ? -10.244 -6.578 8.557 1.00 95.94 163 PRO A O 1
ATOM 1209 N N . LEU A 1 164 ? -9.471 -5.397 10.301 1.00 96.75 164 LEU A N 1
ATOM 1210 C CA . LEU A 1 164 ? -8.279 -4.899 9.602 1.00 96.75 164 LEU A CA 1
ATOM 1211 C C . LEU A 1 164 ? -7.355 -6.022 9.094 1.00 96.75 164 LEU A C 1
ATOM 1213 O O . LEU A 1 164 ? -6.681 -5.854 8.089 1.00 96.75 164 LEU A O 1
ATOM 1217 N N . ASN A 1 165 ? -7.367 -7.197 9.729 1.00 96.38 165 ASN A N 1
ATOM 1218 C CA . ASN A 1 165 ? -6.589 -8.367 9.302 1.00 96.38 165 ASN A CA 1
ATOM 1219 C C . ASN A 1 165 ? -7.174 -9.119 8.084 1.00 96.38 165 ASN A C 1
ATOM 1221 O O . ASN A 1 165 ? -6.729 -10.218 7.756 1.00 96.38 165 ASN A O 1
ATOM 1225 N N . PHE A 1 166 ? -8.215 -8.572 7.453 1.00 97.25 166 PHE A N 1
ATOM 1226 C CA . PHE A 1 166 ? -8.740 -9.024 6.160 1.00 97.25 166 PHE A CA 1
ATOM 1227 C C . PHE A 1 166 ? -8.349 -8.061 5.030 1.00 97.25 166 PHE A C 1
ATOM 1229 O O . PHE A 1 166 ? -8.888 -8.147 3.928 1.00 97.25 166 PHE A O 1
ATOM 1236 N N . ARG A 1 167 ? -7.483 -7.093 5.328 1.00 98.31 167 ARG A N 1
ATOM 1237 C CA . ARG A 1 167 ? -7.009 -6.070 4.404 1.00 98.31 167 ARG A CA 1
ATOM 1238 C C . ARG A 1 167 ? -5.551 -6.324 4.058 1.00 98.31 167 ARG A C 1
ATOM 1240 O O . ARG A 1 167 ? -4.859 -7.098 4.718 1.00 98.31 167 ARG A O 1
ATOM 1247 N N . GLU A 1 168 ? -5.095 -5.627 3.039 1.00 97.56 168 GLU A N 1
ATOM 1248 C CA . GLU A 1 168 ? -3.734 -5.701 2.527 1.00 97.56 168 GLU A CA 1
ATOM 1249 C C . GLU A 1 168 ? -3.177 -4.297 2.335 1.00 97.56 168 GLU A C 1
ATOM 1251 O O . GLU A 1 168 ? -3.939 -3.360 2.103 1.00 97.56 168 GLU A O 1
ATOM 1256 N N . ILE A 1 169 ? -1.855 -4.154 2.420 1.00 98.50 169 ILE A N 1
ATOM 1257 C CA . ILE A 1 169 ? -1.159 -2.955 1.957 1.00 98.50 169 ILE A CA 1
ATOM 1258 C C . ILE A 1 169 ? -0.416 -3.267 0.664 1.00 98.50 169 ILE A C 1
ATOM 1260 O O . ILE A 1 169 ? 0.352 -4.225 0.630 1.00 98.50 169 ILE A O 1
ATOM 1264 N N . ALA A 1 170 ? -0.588 -2.417 -0.347 1.00 98.12 170 ALA A N 1
ATOM 1265 C CA . ALA A 1 170 ? 0.176 -2.449 -1.589 1.00 98.12 170 ALA A CA 1
ATOM 1266 C C . ALA A 1 170 ? 0.994 -1.161 -1.754 1.00 98.12 170 ALA A C 1
ATOM 1268 O O . ALA A 1 170 ? 0.517 -0.066 -1.446 1.00 98.12 170 ALA A O 1
ATOM 1269 N N . LEU A 1 171 ? 2.230 -1.309 -2.230 1.00 98.56 171 LEU A N 1
ATOM 1270 C CA . LEU A 1 171 ? 3.098 -0.241 -2.717 1.00 98.56 171 LEU A CA 1
ATOM 1271 C C . LEU A 1 171 ? 3.161 -0.332 -4.241 1.00 98.56 171 LEU A C 1
ATOM 1273 O O . LEU A 1 171 ? 3.205 -1.437 -4.789 1.00 98.56 171 LEU A O 1
ATOM 1277 N N . HIS A 1 172 ? 3.225 0.814 -4.908 1.00 97.25 172 HIS A N 1
ATOM 1278 C CA . HIS A 1 172 ? 3.260 0.913 -6.364 1.00 97.25 172 HIS A CA 1
ATOM 1279 C C . HIS A 1 172 ? 4.421 1.788 -6.836 1.00 97.25 172 HIS A C 1
ATOM 1281 O O . HIS A 1 172 ? 5.023 2.515 -6.041 1.00 97.25 172 HIS A O 1
ATOM 1287 N N . GLY A 1 173 ? 4.726 1.731 -8.130 1.00 95.19 173 GLY A N 1
ATOM 1288 C CA . GLY A 1 173 ? 5.677 2.642 -8.760 1.00 95.19 173 GLY A CA 1
ATOM 1289 C C . GLY A 1 173 ? 6.978 1.983 -9.189 1.00 95.19 173 GLY A C 1
ATOM 1290 O O . GLY A 1 173 ? 7.868 1.789 -8.364 1.00 95.19 173 GLY A O 1
ATOM 1291 N N . MET A 1 174 ? 7.115 1.681 -10.479 1.00 94.44 174 MET A N 1
ATOM 1292 C CA . MET A 1 174 ? 8.373 1.205 -11.063 1.00 94.44 174 MET A CA 1
ATOM 1293 C C . MET A 1 174 ? 8.460 1.538 -12.551 1.00 94.44 174 MET A C 1
ATOM 1295 O O . MET A 1 174 ? 7.468 1.516 -13.277 1.00 94.44 174 MET A O 1
ATOM 1299 N N . THR A 1 175 ? 9.676 1.781 -13.021 1.00 94.06 175 THR A N 1
ATOM 1300 C CA . THR A 1 175 ? 10.012 1.882 -14.434 1.00 94.06 175 THR A CA 1
ATOM 1301 C C . THR A 1 175 ? 9.984 0.512 -15.099 1.00 94.06 175 THR A C 1
ATOM 1303 O O . THR A 1 175 ? 10.769 -0.384 -14.783 1.00 94.06 175 THR A O 1
ATOM 1306 N N . VAL A 1 176 ? 9.104 0.371 -16.085 1.00 92.56 176 VAL A N 1
ATOM 1307 C CA . VAL A 1 176 ? 8.887 -0.859 -16.857 1.00 92.56 176 VAL A CA 1
ATOM 1308 C C . VAL A 1 176 ? 8.910 -0.574 -18.355 1.00 92.56 176 VAL A C 1
ATOM 1310 O O . VAL A 1 176 ? 8.892 0.595 -18.754 1.00 92.56 176 VAL A O 1
ATOM 1313 N N . PRO A 1 177 ? 8.980 -1.602 -19.224 1.00 91.25 177 PRO A N 1
ATOM 1314 C CA . PRO A 1 177 ? 8.839 -1.384 -20.654 1.00 91.25 177 PRO A CA 1
ATOM 1315 C C . PRO A 1 177 ? 7.544 -0.634 -20.971 1.00 91.25 177 PRO A C 1
ATOM 1317 O O . PRO A 1 177 ? 6.490 -0.917 -20.406 1.00 91.25 177 PRO A O 1
ATOM 1320 N N . SER A 1 178 ? 7.609 0.298 -21.918 1.00 88.00 178 SER A N 1
ATOM 1321 C CA . SER A 1 178 ? 6.452 1.104 -22.348 1.00 88.00 178 SER A CA 1
ATOM 1322 C C . SER A 1 178 ? 5.253 0.273 -22.829 1.00 88.00 178 SER A C 1
ATOM 1324 O O . SER A 1 178 ? 4.130 0.761 -22.810 1.00 88.00 178 SER A O 1
ATOM 1326 N N . SER A 1 179 ? 5.474 -0.977 -23.250 1.00 85.50 179 SER A N 1
ATOM 1327 C CA . SER A 1 179 ? 4.410 -1.922 -23.613 1.00 85.50 179 SER A CA 1
ATOM 1328 C C . SER A 1 179 ? 3.613 -2.446 -22.415 1.00 85.50 179 SER A C 1
ATOM 1330 O O . SER A 1 179 ? 2.481 -2.883 -22.601 1.00 85.50 179 SER A O 1
ATOM 1332 N N . ILE A 1 180 ? 4.211 -2.424 -21.223 1.00 86.62 180 ILE A N 1
ATOM 1333 C CA . ILE A 1 180 ? 3.620 -2.886 -19.960 1.00 86.62 180 ILE A CA 1
ATOM 1334 C C . ILE A 1 180 ? 2.949 -1.720 -19.238 1.00 86.62 180 ILE A C 1
ATOM 1336 O O . ILE A 1 180 ? 1.824 -1.849 -18.768 1.00 86.62 180 ILE A O 1
ATOM 1340 N N . ALA A 1 181 ? 3.629 -0.570 -19.196 1.00 82.62 181 ALA A N 1
ATOM 1341 C CA . ALA A 1 181 ? 3.193 0.601 -18.447 1.00 82.62 181 ALA A CA 1
ATOM 1342 C C . ALA A 1 181 ? 1.747 1.003 -18.811 1.00 82.62 181 ALA A C 1
ATOM 1344 O O . ALA A 1 181 ? 1.454 1.332 -19.963 1.00 82.62 181 ALA A O 1
ATOM 1345 N N . LYS A 1 182 ? 0.837 1.014 -17.831 1.00 72.56 182 LYS A N 1
ATOM 1346 C CA . LYS A 1 182 ? -0.579 1.393 -18.009 1.00 72.56 182 LYS A CA 1
ATOM 1347 C C . LYS A 1 182 ? -0.823 2.828 -17.560 1.00 72.56 182 LYS A C 1
ATOM 1349 O O . LYS A 1 182 ? -1.788 3.120 -16.853 1.00 72.56 182 LYS A O 1
ATOM 1354 N N . VAL A 1 183 ? 0.079 3.732 -17.934 1.00 63.59 183 VAL A N 1
ATOM 1355 C CA . VAL A 1 183 ? 0.058 5.085 -17.385 1.00 63.59 183 VAL A CA 1
ATOM 1356 C C . VAL A 1 183 ? -0.864 6.001 -18.170 1.00 63.59 183 VAL A C 1
ATOM 1358 O O . VAL A 1 183 ? -0.539 6.438 -19.275 1.00 63.59 183 VAL A O 1
ATOM 1361 N N . ASP A 1 184 ? -1.983 6.375 -17.559 1.00 57.56 184 ASP A N 1
ATOM 1362 C CA . ASP A 1 184 ? -2.786 7.494 -18.038 1.00 57.56 184 ASP A CA 1
ATOM 1363 C C . ASP A 1 184 ? -2.051 8.809 -17.727 1.00 57.56 184 ASP A C 1
ATOM 1365 O O . ASP A 1 184 ? -2.078 9.333 -16.615 1.00 57.56 184 ASP A O 1
ATOM 1369 N N . GLY A 1 185 ? -1.366 9.357 -18.733 1.00 53.19 185 GLY A N 1
ATOM 1370 C CA . GLY A 1 185 ? -0.871 10.736 -18.707 1.00 53.19 185 GLY A CA 1
ATOM 1371 C C . GLY A 1 185 ? 0.553 10.968 -18.187 1.00 53.19 185 GLY A C 1
ATOM 1372 O O . GLY A 1 185 ? 0.955 12.130 -18.122 1.00 53.19 185 GLY A O 1
ATOM 1373 N N . ILE A 1 186 ? 1.353 9.935 -17.886 1.00 53.62 186 ILE A N 1
ATOM 1374 C CA . ILE A 1 186 ? 2.804 10.120 -17.678 1.00 53.62 186 ILE A CA 1
ATOM 1375 C C . ILE A 1 186 ? 3.528 9.977 -19.008 1.00 53.62 186 ILE A C 1
ATOM 1377 O O . ILE A 1 186 ? 3.613 8.917 -19.622 1.00 53.62 186 ILE A O 1
ATOM 1381 N N . THR A 1 187 ? 4.058 11.108 -19.455 1.00 47.16 187 THR A N 1
ATOM 1382 C CA . THR A 1 187 ? 4.732 11.306 -20.735 1.00 47.16 187 THR A CA 1
ATOM 1383 C C . THR A 1 187 ? 6.183 10.832 -20.690 1.00 47.16 187 THR A C 1
ATOM 1385 O O . THR A 1 187 ? 7.105 11.600 -20.970 1.00 47.16 187 THR A O 1
ATOM 1388 N N . GLY A 1 188 ? 6.412 9.573 -20.325 1.00 55.56 188 GLY A N 1
ATOM 1389 C CA . GLY A 1 188 ? 7.691 8.937 -20.612 1.00 55.56 188 GLY A CA 1
ATOM 1390 C C . GLY A 1 188 ? 7.771 8.652 -22.110 1.00 55.56 188 GLY A C 1
ATOM 1391 O O . GLY A 1 188 ? 7.060 7.793 -22.619 1.00 55.56 188 GLY A O 1
ATOM 1392 N N . SER A 1 189 ? 8.609 9.378 -22.847 1.00 65.31 189 SER A N 1
ATOM 1393 C CA . SER A 1 189 ? 8.949 9.017 -24.225 1.00 65.31 189 SER A CA 1
ATOM 1394 C C . SER A 1 189 ? 10.221 8.177 -24.203 1.00 65.31 189 SER A C 1
ATOM 1396 O O . SER A 1 189 ? 11.304 8.702 -23.947 1.00 65.31 189 SER A O 1
ATOM 1398 N N . GLY A 1 190 ? 10.108 6.876 -24.447 1.00 79.12 190 GLY A N 1
ATOM 1399 C CA . GLY A 1 190 ? 11.251 5.969 -24.397 1.00 79.12 190 GLY A CA 1
ATOM 1400 C C . GLY A 1 190 ? 10.833 4.501 -24.320 1.00 79.12 190 GLY A C 1
ATOM 1401 O O . GLY A 1 190 ? 9.651 4.206 -24.163 1.00 79.12 190 GLY A O 1
ATOM 1402 N N . PRO A 1 191 ? 11.791 3.566 -24.440 1.00 87.06 191 PRO A N 1
ATOM 1403 C CA . PRO A 1 191 ? 11.504 2.136 -24.331 1.00 87.06 191 PRO A CA 1
ATOM 1404 C C . PRO A 1 191 ? 11.034 1.734 -22.927 1.00 87.06 191 PRO A C 1
ATOM 1406 O O . PRO A 1 191 ? 10.330 0.736 -22.805 1.00 87.06 191 PRO A O 1
ATOM 1409 N N . MET A 1 192 ? 11.383 2.521 -21.904 1.00 90.00 192 MET A N 1
ATOM 1410 C CA . MET A 1 192 ? 11.002 2.332 -20.506 1.00 90.00 192 MET A CA 1
ATOM 1411 C C . MET A 1 192 ? 10.277 3.579 -19.992 1.00 90.00 192 MET A C 1
ATOM 1413 O O . MET A 1 192 ? 10.671 4.697 -20.335 1.00 90.00 192 MET A O 1
ATOM 1417 N N . VAL A 1 193 ? 9.239 3.388 -19.182 1.00 91.06 193 VAL A N 1
ATOM 1418 C CA . VAL A 1 193 ? 8.401 4.452 -18.615 1.00 91.06 193 VAL A CA 1
ATOM 1419 C C . VAL A 1 193 ? 8.103 4.129 -17.156 1.00 91.06 193 VAL A C 1
ATOM 1421 O O . VAL A 1 193 ? 7.837 2.975 -16.823 1.00 91.06 193 VAL A O 1
ATOM 1424 N N . TYR A 1 194 ? 8.142 5.151 -16.302 1.00 92.50 194 TYR A N 1
ATOM 1425 C CA . TYR A 1 194 ? 7.726 5.038 -14.911 1.00 92.50 194 TYR A CA 1
ATOM 1426 C C . TYR A 1 194 ? 6.210 4.858 -14.806 1.00 92.50 194 TYR A C 1
ATOM 1428 O O . TYR A 1 194 ? 5.458 5.735 -15.241 1.00 92.50 194 TYR A O 1
ATOM 1436 N N . ASP A 1 195 ? 5.773 3.742 -14.223 1.00 92.50 195 ASP A N 1
ATOM 1437 C CA . ASP A 1 195 ? 4.366 3.454 -13.962 1.00 92.50 195 ASP A CA 1
ATOM 1438 C C . ASP A 1 195 ? 4.062 3.538 -12.453 1.00 92.50 195 ASP A C 1
ATOM 1440 O O . ASP A 1 195 ? 4.425 2.621 -11.711 1.00 92.50 195 ASP A O 1
ATOM 1444 N N . PRO A 1 196 ? 3.379 4.600 -11.976 1.00 92.81 196 PRO A N 1
ATOM 1445 C CA . PRO A 1 196 ? 3.027 4.788 -10.570 1.00 92.81 196 PRO A CA 1
ATOM 1446 C C . PRO A 1 196 ? 1.908 3.849 -10.107 1.00 92.81 196 PRO A C 1
ATOM 1448 O O . PRO A 1 196 ? 1.631 3.793 -8.912 1.00 92.81 196 PRO A O 1
ATOM 1451 N N . LEU A 1 197 ? 1.224 3.158 -11.023 1.00 92.44 197 LEU A N 1
ATOM 1452 C CA . LEU A 1 197 ? 0.099 2.273 -10.721 1.00 92.44 197 LEU A CA 1
ATOM 1453 C C . LEU A 1 197 ? 0.529 0.812 -10.615 1.00 92.44 197 LEU A C 1
ATOM 1455 O O . LEU A 1 197 ? -0.187 0.008 -10.014 1.00 92.44 197 LEU A O 1
ATOM 1459 N N . LEU A 1 198 ? 1.690 0.458 -11.165 1.00 94.19 198 LEU A N 1
ATOM 1460 C CA . LEU A 1 198 ? 2.177 -0.912 -11.141 1.00 94.19 198 LEU A CA 1
ATOM 1461 C C . LEU A 1 198 ? 2.482 -1.348 -9.697 1.00 94.19 198 LEU A C 1
ATOM 1463 O O . LEU A 1 198 ? 3.311 -0.706 -9.047 1.00 94.19 198 LEU A O 1
ATOM 1467 N N . PRO A 1 199 ? 1.859 -2.422 -9.177 1.00 96.19 199 PRO A N 1
ATOM 1468 C CA . PRO A 1 199 ? 2.188 -2.970 -7.864 1.00 96.19 199 PRO A CA 1
ATOM 1469 C C . PRO A 1 199 ? 3.642 -3.450 -7.818 1.00 96.19 199 PRO A C 1
ATOM 1471 O O . PRO A 1 199 ? 4.093 -4.179 -8.696 1.00 96.19 199 PRO A O 1
ATOM 1474 N N . ILE A 1 200 ? 4.388 -3.073 -6.784 1.00 97.81 200 ILE A N 1
ATOM 1475 C CA . ILE A 1 200 ? 5.806 -3.447 -6.631 1.00 97.81 200 ILE A CA 1
ATOM 1476 C C . ILE A 1 200 ? 6.063 -4.244 -5.363 1.00 97.81 200 ILE A C 1
ATOM 1478 O O . ILE A 1 200 ? 7.046 -4.974 -5.283 1.00 97.81 200 ILE A O 1
ATOM 1482 N N . ALA A 1 201 ? 5.200 -4.125 -4.364 1.00 98.44 201 ALA A N 1
ATOM 1483 C CA . ALA A 1 201 ? 5.260 -4.935 -3.163 1.00 98.44 201 ALA A CA 1
ATOM 1484 C C . ALA A 1 201 ? 3.899 -4.930 -2.490 1.00 98.44 201 ALA A C 1
ATOM 1486 O O . ALA A 1 201 ? 3.208 -3.912 -2.523 1.00 98.44 201 ALA A O 1
ATOM 1487 N N . ALA A 1 202 ? 3.526 -6.030 -1.852 1.00 98.25 202 ALA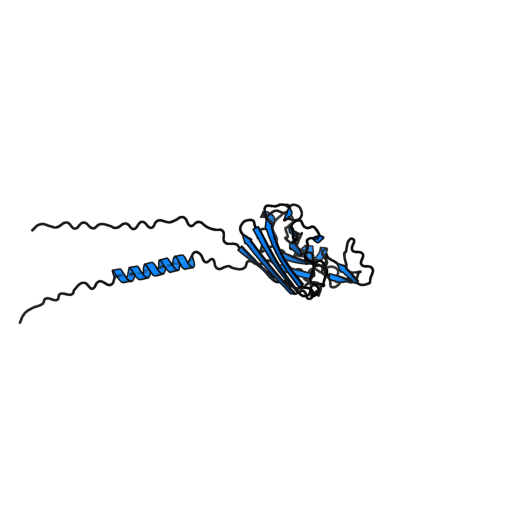 A N 1
ATOM 1488 C CA . ALA A 1 202 ? 2.292 -6.060 -1.089 1.00 98.25 202 ALA A CA 1
ATOM 1489 C C . ALA A 1 202 ? 2.369 -7.031 0.092 1.00 98.25 202 ALA A C 1
ATOM 1491 O O . ALA A 1 202 ? 3.268 -7.872 0.162 1.00 98.25 202 ALA A O 1
ATOM 1492 N N . GLY A 1 203 ? 1.488 -6.855 1.070 1.00 98.00 203 GLY A N 1
ATOM 1493 C CA . GLY A 1 203 ? 1.483 -7.666 2.279 1.00 98.00 203 GLY A CA 1
ATOM 1494 C C . GLY A 1 203 ? 0.135 -7.667 2.983 1.00 98.00 203 GLY A C 1
ATOM 1495 O O . GLY A 1 203 ? -0.428 -6.616 3.306 1.00 98.00 203 GLY A O 1
ATOM 1496 N N . GLU A 1 204 ? -0.357 -8.868 3.272 1.00 98.25 204 GLU A N 1
ATOM 1497 C CA . GLU A 1 204 ? -1.561 -9.077 4.070 1.00 98.25 204 GLU A CA 1
ATOM 1498 C C . GLU A 1 204 ? -1.370 -8.559 5.500 1.00 98.25 204 GLU A C 1
ATOM 1500 O O . GLU A 1 204 ? -0.368 -8.843 6.167 1.00 98.25 204 GLU A O 1
ATOM 1505 N N . ILE A 1 205 ? -2.362 -7.828 6.004 1.00 98.31 205 ILE A N 1
ATOM 1506 C CA . ILE A 1 205 ? -2.337 -7.331 7.373 1.00 98.31 205 ILE A CA 1
ATOM 1507 C C . ILE A 1 205 ? -2.670 -8.480 8.326 1.00 98.31 205 ILE A C 1
ATOM 1509 O O . ILE A 1 205 ? -3.702 -9.141 8.213 1.00 98.31 205 ILE A O 1
ATOM 1513 N N . VAL A 1 206 ? -1.823 -8.685 9.329 1.00 96.88 206 VAL A N 1
ATOM 1514 C CA . VAL A 1 206 ? -2.031 -9.668 10.394 1.00 96.88 206 VAL A CA 1
ATOM 1515 C C . VAL A 1 206 ? -2.022 -8.987 11.754 1.00 96.88 206 VAL A C 1
ATOM 1517 O O . VAL A 1 206 ? -1.245 -8.064 12.003 1.00 96.88 206 VAL A O 1
ATOM 1520 N N . ALA A 1 207 ? -2.888 -9.444 12.657 1.00 94.62 207 ALA A N 1
ATOM 1521 C CA . ALA A 1 207 ? -2.864 -8.986 14.040 1.00 94.62 207 ALA A CA 1
ATOM 1522 C C . ALA A 1 207 ? -1.558 -9.433 14.710 1.00 94.62 207 ALA A C 1
ATOM 1524 O O . ALA A 1 207 ? -1.155 -10.595 14.616 1.00 94.62 207 ALA A O 1
ATOM 1525 N N . VAL A 1 208 ? -0.898 -8.509 15.401 1.00 91.94 208 VAL A N 1
ATOM 1526 C CA . VAL A 1 208 ? 0.190 -8.836 16.315 1.00 91.94 208 VAL A CA 1
ATOM 1527 C C . VAL A 1 208 ? -0.479 -9.206 17.627 1.00 91.94 208 VAL A C 1
ATOM 1529 O O . VAL A 1 208 ? -1.102 -8.361 18.264 1.00 91.94 208 VAL A O 1
ATOM 1532 N N . ASN A 1 209 ? -0.381 -10.471 18.026 1.00 73.12 209 ASN A N 1
ATOM 1533 C CA . ASN A 1 209 ? -0.917 -10.915 19.307 1.00 73.12 209 ASN A CA 1
ATOM 1534 C C . ASN A 1 209 ? -0.156 -10.207 20.440 1.00 73.12 209 ASN A C 1
ATOM 1536 O O . ASN A 1 209 ? 0.906 -10.660 20.864 1.00 73.12 209 ASN A O 1
ATOM 1540 N N . SER A 1 210 ? -0.682 -9.087 20.926 1.00 51.53 210 SER A N 1
ATOM 1541 C CA . SER A 1 210 ? -0.278 -8.495 22.191 1.00 51.53 210 SER A CA 1
ATOM 1542 C C . SER A 1 210 ? -0.862 -9.364 23.299 1.00 51.53 210 SER A C 1
ATOM 1544 O O . SER A 1 210 ? -2.076 -9.471 23.448 1.00 51.53 210 SER A O 1
ATOM 1546 N N . VAL A 1 211 ? 0.002 -10.026 24.070 1.00 50.78 211 VAL A N 1
ATOM 1547 C CA . VAL A 1 211 ? -0.401 -10.613 25.353 1.00 50.78 211 VAL A CA 1
ATOM 1548 C C . VAL A 1 211 ? -0.984 -9.466 26.192 1.00 50.78 211 VAL A C 1
ATOM 1550 O O . VAL A 1 211 ? -0.254 -8.507 26.455 1.00 50.78 211 VAL A O 1
ATOM 1553 N N . PRO A 1 212 ? -2.276 -9.483 26.571 1.00 49.78 212 PRO A N 1
ATOM 1554 C CA . PRO A 1 212 ? -2.851 -8.388 27.337 1.00 49.78 212 PRO A CA 1
ATOM 1555 C C . PRO A 1 212 ? -2.280 -8.411 28.758 1.00 49.78 212 PRO A C 1
ATOM 1557 O O . PRO A 1 212 ? -2.677 -9.231 29.581 1.00 49.78 212 PRO A O 1
ATOM 1560 N N . GLU A 1 213 ? -1.374 -7.488 29.071 1.00 54.91 213 GLU A N 1
ATOM 1561 C CA . GLU A 1 213 ? -0.923 -7.233 30.444 1.00 54.91 213 GLU A CA 1
ATOM 1562 C C . GLU A 1 213 ? -1.765 -6.126 31.106 1.00 54.91 213 GLU A C 1
ATOM 1564 O O . GLU A 1 213 ? -1.306 -4.996 31.269 1.00 54.91 213 GLU A O 1
ATOM 1569 N N . PRO A 1 214 ? -3.019 -6.417 31.496 1.00 55.38 214 PRO A N 1
ATOM 1570 C CA . PRO A 1 214 ? -3.530 -5.786 32.714 1.00 55.38 214 PRO A CA 1
ATOM 1571 C C . PRO A 1 214 ? -4.044 -6.785 33.760 1.00 55.38 214 PRO A C 1
ATOM 1573 O O . PRO A 1 214 ? -4.176 -6.425 34.929 1.00 55.38 214 PRO A O 1
ATOM 1576 N N . THR A 1 215 ? -4.302 -8.046 33.399 1.00 55.41 215 THR A N 1
ATOM 1577 C CA . THR A 1 215 ? -4.847 -9.048 34.336 1.00 55.41 215 THR A CA 1
ATOM 1578 C C . THR A 1 215 ? -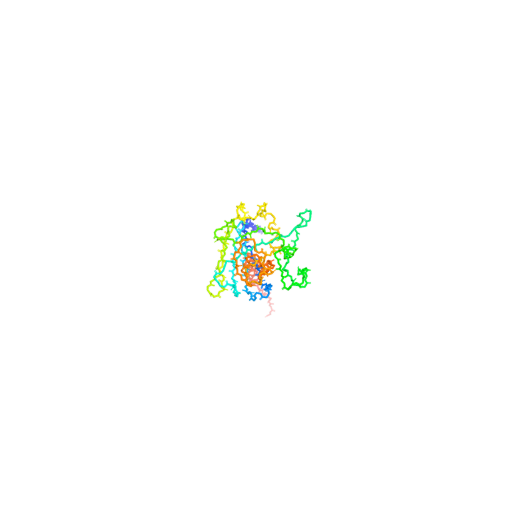3.795 -9.970 34.946 1.00 55.41 215 THR A C 1
ATOM 1580 O O . THR A 1 215 ? -4.012 -10.454 36.056 1.00 55.41 215 THR A O 1
ATOM 1583 N N . SER A 1 216 ? -2.649 -10.188 34.293 1.00 55.50 216 SER A N 1
ATOM 1584 C CA . SER A 1 216 ? -1.610 -11.105 34.787 1.00 55.50 216 SER A CA 1
ATOM 1585 C C . SER A 1 216 ? -0.943 -10.578 36.062 1.00 55.50 216 SER A C 1
ATOM 1587 O O . SER A 1 216 ? -0.800 -11.321 37.030 1.00 55.50 216 SER A O 1
ATOM 1589 N N . ILE A 1 217 ? -0.612 -9.280 36.117 1.00 55.25 217 ILE A N 1
ATOM 1590 C CA . ILE A 1 217 ? -0.044 -8.640 37.318 1.00 55.25 217 ILE A CA 1
ATOM 1591 C C . ILE A 1 217 ? -1.080 -8.567 38.445 1.00 55.25 217 ILE A C 1
ATOM 1593 O O . ILE A 1 217 ? -0.746 -8.830 39.597 1.00 55.25 217 ILE A O 1
ATOM 1597 N N . ALA A 1 218 ? -2.345 -8.266 38.136 1.00 54.53 218 ALA A N 1
ATOM 1598 C CA . ALA A 1 218 ? -3.404 -8.227 39.143 1.00 54.53 218 ALA A CA 1
ATOM 1599 C C . ALA A 1 218 ? -3.654 -9.616 39.760 1.00 54.53 218 ALA A C 1
ATOM 1601 O O . ALA A 1 218 ? -3.705 -9.735 40.983 1.00 54.53 218 ALA A O 1
ATOM 1602 N N . LEU A 1 219 ? -3.723 -10.682 38.948 1.00 55.66 219 LEU A N 1
ATOM 1603 C CA . LEU A 1 219 ? -3.803 -12.055 39.461 1.00 55.66 219 LEU A CA 1
ATOM 1604 C C . LEU A 1 219 ? -2.535 -12.473 40.214 1.00 55.66 219 LEU A C 1
ATOM 1606 O O . LEU A 1 219 ? -2.644 -13.175 41.216 1.00 55.66 219 LEU A O 1
ATOM 1610 N N . LEU A 1 220 ? -1.350 -12.039 39.777 1.00 56.16 220 LEU A N 1
ATOM 1611 C CA . LEU A 1 220 ? -0.091 -12.328 40.465 1.00 56.16 220 LEU A CA 1
ATOM 1612 C C . LEU A 1 220 ? -0.043 -11.661 41.845 1.00 56.16 220 LEU A C 1
ATOM 1614 O O . LEU A 1 220 ? 0.307 -12.311 42.825 1.00 56.16 220 LEU A O 1
ATOM 1618 N N . VAL A 1 221 ? -0.443 -10.392 41.949 1.00 58.12 221 VAL A N 1
ATOM 1619 C CA . VAL A 1 221 ? -0.489 -9.648 43.218 1.00 58.12 221 VAL A CA 1
ATOM 1620 C C . VAL A 1 221 ? -1.552 -10.226 44.156 1.00 58.12 221 VAL A C 1
ATOM 1622 O O . VAL A 1 221 ? -1.281 -10.404 45.343 1.00 58.12 221 VAL A O 1
ATOM 1625 N N . ILE A 1 222 ? -2.729 -10.592 43.638 1.00 60.12 222 ILE A N 1
ATOM 1626 C CA . ILE A 1 222 ? -3.780 -11.257 44.425 1.00 60.12 222 ILE A CA 1
ATOM 1627 C C . ILE A 1 222 ? -3.319 -12.655 44.875 1.00 60.12 222 ILE A C 1
ATOM 1629 O O . ILE A 1 222 ? -3.513 -13.022 46.034 1.00 60.12 222 ILE A O 1
ATOM 1633 N N . GLY A 1 223 ? -2.649 -13.413 44.003 1.00 57.38 223 GLY A N 1
ATOM 1634 C CA . GLY A 1 223 ? -2.084 -14.726 44.319 1.00 57.38 223 GLY A CA 1
ATOM 1635 C C . GLY A 1 223 ? -0.974 -14.667 45.374 1.00 57.38 223 GLY A C 1
ATOM 1636 O O . GLY A 1 223 ? -0.968 -15.475 46.301 1.00 57.38 223 GLY A O 1
ATOM 1637 N N . LEU A 1 224 ? -0.077 -13.676 45.299 1.00 58.38 224 LEU A N 1
ATOM 1638 C CA . LEU A 1 224 ? 0.956 -13.445 46.316 1.00 58.38 224 LEU A CA 1
ATOM 1639 C C . LEU A 1 224 ? 0.357 -12.994 47.655 1.00 58.38 224 LEU A C 1
ATOM 1641 O O . LEU A 1 224 ? 0.778 -13.484 48.702 1.00 58.38 224 LEU A O 1
ATOM 1645 N N . ALA A 1 225 ? -0.656 -12.123 47.646 1.00 55.12 225 ALA A N 1
ATOM 1646 C CA . ALA A 1 225 ? -1.346 -11.702 48.865 1.00 55.12 225 ALA A CA 1
ATOM 1647 C C . ALA A 1 225 ? -2.092 -12.868 49.548 1.00 55.12 225 ALA A C 1
ATOM 1649 O O . ALA A 1 225 ? -2.077 -12.970 50.778 1.00 55.12 225 ALA A O 1
ATOM 1650 N N . ALA A 1 226 ? -2.684 -13.781 48.769 1.00 55.44 226 ALA A N 1
ATOM 1651 C CA . ALA A 1 226 ? -3.313 -15.005 49.271 1.00 55.44 226 ALA A CA 1
ATOM 1652 C C . ALA A 1 226 ? -2.289 -15.998 49.863 1.00 55.44 226 ALA A C 1
ATOM 1654 O O . ALA A 1 226 ? -2.549 -16.610 50.899 1.00 55.44 226 ALA A O 1
ATOM 1655 N N . LEU A 1 227 ? -1.092 -16.113 49.272 1.00 51.34 227 LEU A N 1
ATOM 1656 C CA . LEU A 1 227 ? -0.000 -16.932 49.824 1.00 51.34 227 LEU A CA 1
ATOM 1657 C C . LEU A 1 227 ? 0.546 -16.375 51.154 1.00 51.34 227 LEU A C 1
ATOM 1659 O O . LEU A 1 227 ? 0.805 -17.127 52.097 1.00 51.34 227 LEU A O 1
ATOM 1663 N N . LEU A 1 228 ? 0.700 -15.051 51.254 1.00 47.56 228 LEU A N 1
ATOM 1664 C CA . LEU A 1 228 ? 1.179 -14.383 52.471 1.00 47.56 228 LEU A CA 1
ATOM 1665 C C . LEU A 1 228 ? 0.172 -14.470 53.627 1.00 47.56 228 LEU A C 1
ATOM 1667 O O . LEU A 1 228 ? 0.571 -14.640 54.779 1.00 47.56 228 LEU A O 1
ATOM 1671 N N . SER A 1 229 ? -1.128 -14.423 53.333 1.00 51.66 229 SER A N 1
ATOM 1672 C CA . SER A 1 229 ? -2.182 -14.565 54.347 1.00 51.66 229 SER A CA 1
ATOM 1673 C C . SER A 1 229 ? -2.392 -16.015 54.80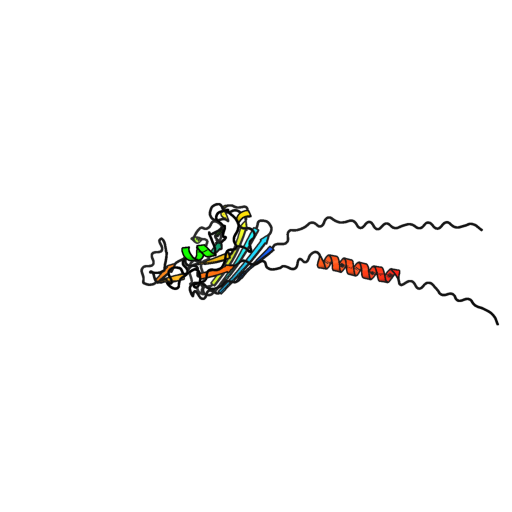4 1.00 51.66 229 SER A C 1
ATOM 1675 O O . SER A 1 229 ? -2.694 -16.232 55.977 1.00 51.66 229 SER A O 1
ATOM 1677 N N . TYR A 1 230 ? -2.131 -17.018 53.955 1.00 45.44 230 TYR A N 1
ATOM 1678 C CA . TYR A 1 230 ? -2.156 -18.433 54.360 1.00 45.44 230 TYR A CA 1
ATOM 1679 C C . TYR A 1 230 ? -1.049 -18.781 55.374 1.00 45.44 230 TYR A C 1
ATOM 1681 O O . TYR A 1 230 ? -1.272 -19.541 56.316 1.00 45.44 230 TYR A O 1
ATOM 1689 N N . THR A 1 231 ? 0.129 -18.163 55.247 1.00 48.16 231 THR A N 1
ATOM 1690 C CA . THR A 1 231 ? 1.279 -18.422 56.136 1.00 48.16 231 THR A CA 1
ATOM 1691 C C . THR A 1 231 ? 1.069 -17.873 57.559 1.00 48.16 231 THR A C 1
ATOM 1693 O O . THR A 1 231 ? 1.571 -18.446 58.524 1.00 48.16 231 THR A O 1
ATOM 1696 N N . LEU A 1 232 ? 0.278 -16.804 57.721 1.00 46.00 232 LEU A N 1
ATOM 1697 C CA . LEU A 1 232 ? -0.021 -16.201 59.030 1.00 46.00 232 LEU A CA 1
ATOM 1698 C C . LEU A 1 232 ? -1.091 -16.963 59.830 1.00 46.00 232 LEU A C 1
ATOM 1700 O O . LEU A 1 232 ? -1.102 -16.876 61.055 1.00 46.00 232 LEU A O 1
ATOM 1704 N N . VAL A 1 233 ? -1.970 -17.727 59.170 1.00 49.22 233 VAL A N 1
ATOM 1705 C CA . VAL A 1 233 ? -3.054 -18.478 59.837 1.00 49.22 233 VAL A CA 1
ATOM 1706 C C . VAL A 1 233 ? -2.574 -19.821 60.401 1.00 49.22 233 VAL A C 1
ATOM 1708 O O . VAL A 1 233 ? -3.078 -20.270 61.425 1.00 49.22 233 VAL A O 1
ATOM 1711 N N . VAL A 1 234 ? -1.577 -20.458 59.780 1.00 51.78 234 VAL A N 1
ATOM 1712 C CA . VAL A 1 234 ? -1.092 -21.796 60.185 1.00 51.78 234 VAL A CA 1
ATOM 1713 C C . VAL A 1 234 ? 0.085 -21.724 61.181 1.00 51.78 234 VAL A C 1
ATOM 1715 O O . VAL A 1 234 ? 0.466 -22.724 61.780 1.00 51.78 234 VAL A O 1
ATOM 1718 N N . GLY A 1 235 ? 0.654 -20.535 61.409 1.00 43.16 235 GLY A N 1
ATOM 1719 C CA . GLY A 1 235 ? 1.886 -20.333 62.182 1.00 43.16 235 GLY A CA 1
ATOM 1720 C C . GLY A 1 235 ? 1.744 -20.108 63.693 1.00 43.16 235 GLY A C 1
ATOM 1721 O O . GLY A 1 235 ? 2.697 -19.617 64.293 1.00 43.16 235 GLY A O 1
ATOM 1722 N N . SER A 1 236 ? 0.608 -20.421 64.325 1.00 45.81 236 SER A N 1
ATOM 1723 C CA . SER A 1 236 ? 0.469 -20.294 65.786 1.00 45.81 236 SER A CA 1
ATOM 1724 C C . SER A 1 236 ? 0.564 -21.676 66.448 1.00 45.81 236 SER A C 1
ATOM 1726 O O . SER A 1 236 ? -0.411 -22.427 66.402 1.00 45.81 236 SER A O 1
ATOM 1728 N N . PRO A 1 237 ? 1.710 -22.068 67.045 1.00 45.09 237 PRO A N 1
ATOM 1729 C CA . PRO A 1 237 ? 1.795 -23.325 67.773 1.00 45.09 237 PRO A CA 1
ATOM 1730 C C . PRO A 1 237 ? 1.032 -23.171 69.093 1.00 45.09 237 PRO A C 1
ATOM 1732 O O . PRO A 1 237 ? 1.522 -22.558 70.041 1.00 45.09 237 PRO A O 1
ATOM 1735 N N . GLU A 1 238 ? -0.186 -23.709 69.158 1.00 48.31 238 GLU A N 1
ATOM 1736 C CA . GLU A 1 238 ? -0.857 -23.905 70.440 1.00 48.31 238 GLU A CA 1
ATOM 1737 C C . GLU A 1 238 ? -0.056 -24.894 71.296 1.00 48.31 238 GLU A C 1
ATOM 1739 O O . GLU A 1 238 ? 0.396 -25.948 70.841 1.00 48.31 238 GLU A O 1
ATOM 1744 N N . GLY A 1 239 ? 0.164 -24.497 72.549 1.00 47.75 239 GLY A N 1
ATOM 1745 C CA . GLY A 1 239 ? 1.003 -25.197 73.504 1.00 47.75 239 GLY A CA 1
ATOM 1746 C C . GLY A 1 239 ? 0.494 -26.597 73.833 1.00 47.75 239 GLY A C 1
ATOM 1747 O O . GLY A 1 239 ? -0.622 -26.784 74.310 1.00 47.75 239 GLY A O 1
ATOM 1748 N N . LEU A 1 240 ? 1.375 -27.580 73.673 1.00 43.88 240 LEU A N 1
ATOM 1749 C CA . LEU A 1 240 ? 1.235 -28.896 74.283 1.00 43.88 240 LEU A CA 1
ATOM 1750 C C . LEU A 1 240 ? 1.703 -28.815 75.742 1.00 43.88 240 LEU A C 1
ATOM 1752 O O . LEU A 1 240 ? 2.881 -29.023 76.033 1.00 43.88 240 LEU A O 1
ATOM 1756 N N . SER A 1 241 ? 0.787 -28.537 76.674 1.00 51.53 241 SER A N 1
ATOM 1757 C CA . SER A 1 241 ? 0.998 -28.931 78.067 1.00 51.53 241 SER A CA 1
ATOM 1758 C C . SER A 1 241 ? 0.643 -30.416 78.203 1.00 51.53 241 SER A C 1
ATOM 1760 O O . SER A 1 241 ? -0.510 -30.828 78.108 1.00 51.53 241 SER A O 1
ATOM 1762 N N . ARG A 1 242 ? 1.664 -31.257 78.385 1.00 48.56 242 ARG A N 1
ATOM 1763 C CA . ARG A 1 242 ? 1.484 -32.621 78.888 1.00 48.56 242 ARG A CA 1
ATOM 1764 C C . ARG A 1 242 ? 1.758 -32.614 80.384 1.00 48.56 242 ARG A C 1
ATOM 1766 O O . ARG A 1 242 ? 2.905 -32.597 80.813 1.00 48.56 242 ARG A O 1
ATOM 1773 N N . THR A 1 243 ? 0.688 -32.626 81.166 1.00 51.62 243 THR A N 1
ATOM 1774 C CA . THR A 1 243 ? 0.692 -33.136 82.536 1.00 51.62 243 THR A CA 1
ATOM 1775 C C . THR A 1 243 ? 0.398 -34.629 82.492 1.00 51.62 243 THR A C 1
ATOM 1777 O O . THR A 1 243 ? -0.723 -34.992 82.157 1.00 51.62 243 THR A O 1
ATOM 1780 N N . GLU A 1 244 ? 1.353 -35.469 82.884 1.00 49.78 244 GLU A N 1
ATOM 1781 C CA . GLU A 1 244 ? 1.071 -36.747 83.548 1.00 49.78 244 GLU A CA 1
ATOM 1782 C C . GLU A 1 244 ? 2.101 -36.934 84.664 1.00 49.78 244 GLU A C 1
ATOM 1784 O O . GLU A 1 244 ? 3.289 -36.667 84.481 1.00 49.78 244 GLU A O 1
ATOM 1789 N N . GLY A 1 245 ? 1.609 -37.279 85.852 1.00 45.03 245 GLY A N 1
ATOM 1790 C CA . GLY A 1 245 ? 2.400 -37.429 87.063 1.00 45.03 245 GLY A CA 1
ATOM 1791 C C . GLY A 1 245 ? 2.632 -38.883 87.469 1.00 45.03 245 GLY A C 1
ATOM 1792 O O . GLY A 1 245 ? 2.145 -39.809 86.830 1.00 45.03 245 GLY A O 1
ATOM 1793 N N . LEU A 1 246 ? 3.278 -38.989 88.635 1.00 45.25 246 LEU A N 1
ATOM 1794 C CA . LEU A 1 246 ? 3.394 -40.135 89.548 1.00 45.25 246 LEU A CA 1
ATOM 1795 C C . LEU A 1 246 ? 4.442 -41.209 89.202 1.00 45.25 246 LEU A C 1
ATOM 1797 O O . LEU A 1 246 ? 4.161 -42.165 88.485 1.00 45.25 246 LEU A O 1
ATOM 1801 N N . ALA A 1 247 ? 5.612 -41.100 89.840 1.00 44.78 247 ALA A N 1
ATOM 1802 C CA . ALA A 1 247 ? 6.029 -41.953 90.966 1.00 44.78 247 ALA A CA 1
ATOM 1803 C C . ALA A 1 247 ? 7.182 -41.278 91.727 1.00 44.78 247 ALA A C 1
ATOM 1805 O O . ALA A 1 247 ? 8.054 -40.684 91.052 1.00 44.78 247 ALA A O 1
#

Secondary structure (DSSP, 8-state):
------------------------PPEEEEEEPEE-TT---EEEEEEEEETTEEEEEEEEESPPTT-B--EEEE-EE-TTS-EE------TTTT-SS-SS---HHHHHHHH-SEEEE--SSSS--GGGSPBPPTTSEEEEEEEEETTSGGGSSTT--HHHH-SGGG-EEEEEEEEEETTT---SS----SSEEEEEEEEEEEEE-EE-----TTHHHHHHHHHHHHHHHHHHHH-------------